Protein AF-A0A4W6FPA8-F1 (afdb_monomer)

Mean predicted aligned error: 22.13 Å

pLDDT: mean 83.91, std 16.88, range [38.09, 98.25]

Radius of gyration: 57.33 Å; Cα contacts (8 Å, |Δi|>4): 18; chains: 1; bounding box: 122×53×178 Å

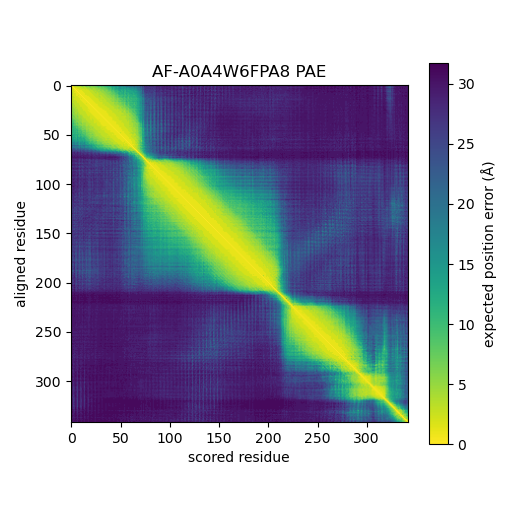Structure (mmCIF, N/CA/C/O backbone):
data_AF-A0A4W6FPA8-F1
#
_entry.id   AF-A0A4W6FPA8-F1
#
loop_
_atom_site.group_PDB
_atom_site.id
_atom_site.type_symbol
_atom_site.label_atom_id
_atom_site.label_alt_id
_atom_site.label_comp_id
_atom_site.label_asym_id
_atom_site.label_entity_id
_atom_site.label_seq_id
_atom_site.pdbx_PDB_ins_code
_atom_site.Cartn_x
_atom_site.Cartn_y
_atom_site.Cartn_z
_atom_site.occupancy
_atom_site.B_iso_or_equiv
_atom_site.auth_seq_id
_atom_site.auth_comp_id
_atom_site.auth_asym_id
_atom_site.auth_atom_id
_atom_site.pdbx_PDB_model_num
ATOM 1 N N . LEU A 1 1 ? -22.162 16.369 -10.656 1.00 65.88 1 LEU A N 1
ATOM 2 C CA . LEU A 1 1 ? -23.395 17.152 -10.397 1.00 65.88 1 LEU A CA 1
ATOM 3 C C . LEU A 1 1 ? -24.634 16.270 -10.197 1.00 65.88 1 LEU A C 1
ATOM 5 O O . LEU A 1 1 ? -25.163 16.260 -9.096 1.00 65.88 1 LEU A O 1
ATOM 9 N N . THR A 1 2 ? -25.094 15.481 -11.177 1.00 77.50 2 THR A N 1
ATOM 10 C CA . THR A 1 2 ? -26.332 14.673 -11.033 1.00 77.50 2 THR A CA 1
ATOM 11 C C . THR A 1 2 ? -26.211 13.531 -10.016 1.00 77.50 2 THR A C 1
ATOM 13 O O . THR A 1 2 ? -27.108 13.346 -9.199 1.00 77.50 2 THR A O 1
ATOM 16 N N . ALA A 1 3 ? -25.085 12.808 -10.014 1.00 74.69 3 ALA A N 1
ATOM 17 C CA . ALA A 1 3 ? -24.822 11.724 -9.058 1.00 74.69 3 ALA A CA 1
ATOM 18 C C . ALA A 1 3 ? -24.669 12.233 -7.613 1.00 74.69 3 ALA A C 1
ATOM 20 O O . ALA A 1 3 ? -25.154 11.621 -6.670 1.00 74.69 3 ALA A O 1
ATOM 21 N N . GLU A 1 4 ? -24.046 13.398 -7.447 1.00 81.19 4 GLU A N 1
ATOM 22 C CA . GLU A 1 4 ? -23.867 14.054 -6.150 1.00 81.19 4 GLU A CA 1
ATOM 23 C C . GLU A 1 4 ? -25.197 14.574 -5.589 1.00 81.19 4 GLU A C 1
ATOM 25 O O . GLU A 1 4 ? -25.495 14.375 -4.415 1.00 81.19 4 GLU A O 1
ATOM 30 N N . ARG A 1 5 ? -26.063 15.125 -6.452 1.00 84.31 5 ARG A N 1
ATOM 31 C CA . ARG A 1 5 ? -27.442 15.482 -6.095 1.00 84.31 5 ARG A CA 1
ATOM 32 C C . ARG A 1 5 ? -28.254 14.264 -5.644 1.00 84.31 5 ARG A C 1
ATOM 34 O O . ARG A 1 5 ? -28.975 14.362 -4.656 1.00 84.31 5 ARG A O 1
ATOM 41 N N . HIS A 1 6 ? -28.128 13.130 -6.337 1.00 87.62 6 HIS A N 1
ATOM 42 C CA . HIS A 1 6 ? -28.793 11.886 -5.935 1.00 87.62 6 HIS A CA 1
ATOM 43 C C . HIS A 1 6 ? -28.271 11.362 -4.593 1.00 87.62 6 HIS A C 1
ATOM 45 O O . HIS A 1 6 ? -29.074 11.051 -3.717 1.00 87.62 6 HIS A O 1
ATOM 51 N N . ARG A 1 7 ? -26.951 11.376 -4.381 1.00 88.25 7 ARG A N 1
ATOM 52 C CA . ARG A 1 7 ? -26.336 10.987 -3.104 1.00 88.25 7 ARG A CA 1
ATOM 53 C C . ARG A 1 7 ? -26.822 11.854 -1.940 1.00 88.25 7 ARG A C 1
ATOM 55 O O . ARG A 1 7 ? -27.156 11.326 -0.884 1.00 88.25 7 ARG A O 1
ATOM 62 N N . LEU A 1 8 ? -26.905 13.171 -2.133 1.00 88.75 8 LEU A N 1
ATOM 63 C CA . LEU A 1 8 ? -27.426 14.094 -1.120 1.00 88.75 8 LEU A CA 1
ATOM 64 C C . LEU A 1 8 ? -28.926 13.879 -0.854 1.00 88.75 8 LEU A C 1
ATOM 66 O O . LEU A 1 8 ? -29.357 13.952 0.295 1.00 88.75 8 LEU A O 1
ATOM 70 N N . GLN A 1 9 ? -29.726 13.566 -1.880 1.00 90.69 9 GLN A N 1
ATOM 71 C CA . GLN A 1 9 ? -31.145 13.223 -1.708 1.00 90.69 9 GLN A CA 1
ATOM 72 C C . GLN A 1 9 ? -31.344 11.918 -0.928 1.00 90.69 9 GLN A C 1
ATOM 74 O O . GLN A 1 9 ? -32.223 11.853 -0.070 1.00 90.69 9 GLN A O 1
ATOM 79 N N . GLU A 1 10 ? -30.530 10.895 -1.183 1.00 90.00 10 GLU A N 1
ATOM 80 C CA . GLU A 1 10 ? -30.570 9.632 -0.438 1.00 90.00 10 GLU A CA 1
ATOM 81 C C . GLU A 1 10 ? -30.128 9.813 1.016 1.00 90.00 10 GLU A C 1
ATOM 83 O O . GLU A 1 10 ? -30.773 9.290 1.926 1.00 90.00 10 GLU A O 1
ATOM 88 N N . GLN A 1 11 ? -29.085 10.614 1.256 1.00 91.25 11 GLN A N 1
ATOM 89 C CA . GLN A 1 11 ? -28.658 10.972 2.610 1.00 91.25 11 GLN A CA 1
ATOM 90 C C . GLN A 1 11 ? -29.756 11.722 3.369 1.00 91.25 11 GLN A C 1
ATOM 92 O O . GLN A 1 11 ? -30.063 11.363 4.504 1.00 91.25 11 GLN A O 1
ATOM 97 N N . LEU A 1 12 ? -30.402 12.708 2.739 1.00 90.69 12 LEU A N 1
ATOM 98 C CA . LEU A 1 12 ? -31.509 13.444 3.349 1.00 90.69 12 LEU A CA 1
ATOM 99 C C . LEU A 1 12 ? -32.695 12.523 3.671 1.00 90.69 12 LEU A C 1
ATOM 101 O O . LEU A 1 12 ? -33.275 12.619 4.752 1.00 90.69 12 LEU A O 1
ATOM 105 N N . ARG A 1 13 ? -33.032 11.600 2.763 1.00 94.38 13 ARG A N 1
ATOM 106 C CA . ARG A 1 13 ? -34.102 10.618 2.972 1.00 94.38 13 ARG A CA 1
ATOM 107 C C . ARG A 1 13 ? -33.794 9.674 4.135 1.00 94.38 13 ARG A C 1
ATOM 109 O O . ARG A 1 13 ? -34.658 9.461 4.977 1.00 94.38 13 ARG A O 1
ATOM 116 N N . SER A 1 14 ? -32.562 9.172 4.215 1.00 92.31 14 SER A N 1
ATOM 117 C CA . SER A 1 14 ? -32.106 8.319 5.319 1.00 92.31 14 SER A CA 1
ATOM 118 C C . SER A 1 14 ? -32.197 9.038 6.671 1.00 92.31 14 SER A C 1
ATOM 120 O O . SER A 1 14 ? -32.736 8.490 7.633 1.00 92.31 14 SER A O 1
ATOM 122 N N . VAL A 1 15 ? -31.768 10.304 6.731 1.00 93.50 15 VAL A N 1
ATOM 123 C CA . VAL A 1 15 ? -31.857 11.123 7.951 1.00 93.50 15 VAL A CA 1
ATOM 124 C C . VAL A 1 15 ? -33.312 11.372 8.354 1.00 93.50 15 VAL A C 1
ATOM 126 O O . VAL A 1 15 ? -33.634 11.260 9.535 1.00 93.50 15 VAL A O 1
ATOM 129 N N . LEU A 1 16 ? -34.207 11.658 7.404 1.00 94.06 16 LEU A N 1
ATOM 130 C CA . LEU A 1 16 ? -35.635 11.839 7.688 1.00 94.06 16 LEU A CA 1
ATOM 131 C C . LEU A 1 16 ? -36.288 10.554 8.210 1.00 94.06 16 LEU A C 1
ATOM 133 O O . LEU A 1 16 ? -37.013 10.596 9.202 1.00 94.06 16 LEU A O 1
ATOM 137 N N . GLU A 1 17 ? -36.001 9.404 7.596 1.00 94.94 17 GLU A N 1
ATOM 138 C CA . GLU A 1 17 ? -36.512 8.110 8.059 1.00 94.94 17 GLU A CA 1
ATOM 139 C C . GLU A 1 17 ? -35.973 7.762 9.456 1.00 94.94 17 GLU A C 1
ATOM 141 O O . GLU A 1 17 ? -36.719 7.270 10.307 1.00 94.94 17 GLU A O 1
ATOM 146 N N . GLN A 1 18 ? -34.703 8.069 9.736 1.00 94.62 18 GLN A N 1
ATOM 147 C CA . GLN A 1 18 ? -34.115 7.901 11.064 1.00 94.62 18 GLN A CA 1
ATOM 148 C C . GLN A 1 18 ? -34.782 8.819 12.097 1.00 94.62 18 GLN A C 1
ATOM 150 O O . GLN A 1 18 ? -35.161 8.344 13.167 1.00 94.62 18 GLN A O 1
ATOM 155 N N . GLN A 1 19 ? -34.986 10.100 11.775 1.00 93.38 19 GLN A N 1
ATOM 156 C CA . GLN A 1 19 ? -35.681 11.055 12.645 1.00 93.38 19 GLN A CA 1
ATOM 157 C C . GLN A 1 19 ? -37.141 10.659 12.904 1.00 93.38 19 GLN A C 1
ATOM 159 O O . GLN A 1 19 ? -37.640 10.797 14.020 1.00 93.38 19 GLN A O 1
ATOM 164 N N . GLN A 1 20 ? -37.837 10.117 11.904 1.00 95.69 20 GLN A N 1
ATOM 165 C CA . GLN A 1 20 ? -39.208 9.640 12.069 1.00 95.69 20 GLN A CA 1
ATOM 166 C C . GLN A 1 20 ? -39.277 8.425 13.005 1.00 95.69 20 GLN A C 1
ATOM 168 O O . GLN A 1 20 ? -40.167 8.344 13.860 1.00 95.69 20 GLN A O 1
ATOM 173 N N . ARG A 1 21 ? -38.319 7.494 12.894 1.00 95.19 21 ARG A N 1
ATOM 174 C CA . ARG A 1 21 ? -38.210 6.341 13.804 1.00 95.19 21 ARG A CA 1
ATOM 175 C C . ARG A 1 21 ? -37.895 6.778 15.233 1.00 95.19 21 ARG A C 1
ATOM 177 O O . ARG A 1 21 ? -38.535 6.290 16.164 1.00 95.19 21 ARG A O 1
ATOM 184 N N . THR A 1 22 ? -36.960 7.713 15.423 1.00 94.44 22 THR A N 1
ATOM 185 C CA . THR A 1 22 ? -36.623 8.218 16.764 1.00 94.44 22 THR A CA 1
ATOM 186 C C . THR A 1 22 ? -37.786 8.985 17.385 1.00 94.44 22 THR A C 1
ATOM 188 O O . THR A 1 22 ? -38.114 8.738 18.542 1.00 94.44 22 THR A O 1
ATOM 191 N N . SER A 1 23 ? -38.473 9.834 16.618 1.00 93.31 23 SER A N 1
ATOM 192 C CA . SER A 1 23 ? -39.674 10.543 17.075 1.00 93.31 23 SER A CA 1
ATOM 193 C C . SER A 1 23 ? -40.782 9.575 17.505 1.00 93.31 23 SER A C 1
ATOM 195 O O . SER A 1 23 ? -41.345 9.731 18.587 1.00 93.31 23 SER A O 1
ATOM 197 N N . SER A 1 24 ? -41.030 8.519 16.725 1.00 96.31 24 SER A N 1
ATOM 198 C CA . SER A 1 24 ? -42.037 7.499 17.056 1.00 96.31 24 SER A CA 1
ATOM 199 C C . SER A 1 24 ? -41.688 6.731 18.338 1.00 96.31 24 SER A C 1
ATOM 201 O O . SER A 1 24 ? -42.560 6.491 19.172 1.00 96.31 24 SER A O 1
ATOM 203 N N . SER A 1 25 ? -40.409 6.391 18.530 1.00 95.56 25 SER A N 1
ATOM 204 C CA . SER A 1 25 ? -39.917 5.726 19.745 1.00 95.56 25 SER A CA 1
ATOM 205 C C . SER A 1 25 ? -40.051 6.617 20.985 1.00 95.56 25 SER A C 1
ATOM 207 O O . SER A 1 25 ? -40.580 6.191 22.014 1.00 95.56 25 SER A O 1
ATOM 209 N N . LEU A 1 26 ? -39.660 7.892 20.877 1.00 93.50 26 LEU A N 1
ATOM 210 C CA . LEU A 1 26 ? -39.835 8.866 21.956 1.00 93.50 26 LEU A CA 1
ATOM 211 C C . LEU A 1 26 ? -41.316 9.063 22.297 1.00 93.50 26 LEU A C 1
ATOM 213 O O . LEU A 1 26 ? -41.667 9.107 23.474 1.00 93.50 26 LEU A O 1
ATOM 217 N N . GLN A 1 27 ? -42.197 9.102 21.294 1.00 96.25 27 GLN A N 1
ATOM 218 C CA . GLN A 1 27 ? -43.639 9.205 21.512 1.00 96.25 27 GLN A CA 1
ATOM 219 C C . GLN A 1 27 ? -44.199 7.980 22.251 1.00 96.25 27 GLN A C 1
ATOM 221 O O . GLN A 1 27 ? -44.982 8.131 23.188 1.00 96.25 27 GLN A O 1
ATOM 226 N N . GLN A 1 28 ? -43.773 6.767 21.886 1.00 95.75 28 GLN A N 1
ATOM 227 C CA . GLN A 1 28 ? -44.150 5.547 22.608 1.00 95.75 28 GLN A CA 1
ATOM 228 C C . GLN A 1 28 ? -43.650 5.564 24.056 1.00 95.75 28 GLN A C 1
ATOM 230 O O . GLN A 1 28 ? -44.385 5.177 24.970 1.00 95.75 28 GLN A O 1
ATOM 235 N N . ARG A 1 29 ? -42.429 6.062 24.289 1.00 96.25 29 ARG A N 1
ATOM 236 C CA . ARG A 1 29 ? -41.872 6.192 25.639 1.00 96.25 29 ARG A CA 1
ATOM 237 C C . ARG A 1 29 ? -42.651 7.198 26.483 1.00 96.25 29 ARG A C 1
ATOM 239 O O . ARG A 1 29 ? -42.933 6.904 27.640 1.00 96.25 29 ARG A O 1
ATOM 246 N N . ILE A 1 30 ? -43.041 8.335 25.905 1.00 94.81 30 ILE A N 1
ATOM 247 C CA . ILE A 1 30 ? -43.899 9.330 26.564 1.00 94.81 30 ILE A CA 1
ATOM 248 C C . ILE A 1 30 ? -45.234 8.699 26.963 1.00 94.81 30 ILE A C 1
ATOM 250 O O . ILE A 1 30 ? -45.635 8.826 28.117 1.00 94.81 30 ILE A O 1
ATOM 254 N N . ASN A 1 31 ? -45.888 7.977 26.051 1.00 95.56 31 ASN A N 1
ATOM 255 C CA . ASN A 1 31 ? -47.172 7.333 26.335 1.00 95.56 31 ASN A CA 1
ATOM 256 C C . ASN A 1 31 ? -47.047 6.283 27.455 1.00 95.56 31 ASN A C 1
ATOM 258 O O . ASN A 1 31 ? -47.895 6.223 28.342 1.00 95.56 31 ASN A O 1
ATOM 262 N N . SER A 1 32 ? -45.964 5.500 27.454 1.00 94.94 32 SER A N 1
ATOM 263 C CA . SER A 1 32 ? -45.701 4.490 28.491 1.00 94.94 32 SER A CA 1
ATOM 264 C C . SER A 1 32 ? -45.491 5.138 29.863 1.00 94.94 32 SER A C 1
ATOM 266 O O . SER A 1 32 ? -46.140 4.759 30.833 1.00 94.94 32 SER A O 1
ATOM 268 N N . LEU A 1 33 ? -44.660 6.184 29.935 1.00 93.75 33 LEU A N 1
ATOM 269 C CA . LEU A 1 33 ? -44.424 6.931 31.176 1.00 93.75 33 LEU A CA 1
ATOM 270 C C . LEU A 1 33 ? -45.694 7.630 31.684 1.00 93.75 33 LEU A C 1
ATOM 272 O O . LEU A 1 33 ? -45.907 7.727 32.890 1.00 93.75 33 LEU A O 1
ATOM 276 N N . GLN A 1 34 ? -46.552 8.118 30.784 1.00 95.06 34 GLN A N 1
ATOM 277 C CA . GLN A 1 34 ? -47.846 8.695 31.156 1.00 95.06 34 GLN A CA 1
ATOM 278 C C . GLN A 1 34 ? -48.766 7.653 31.79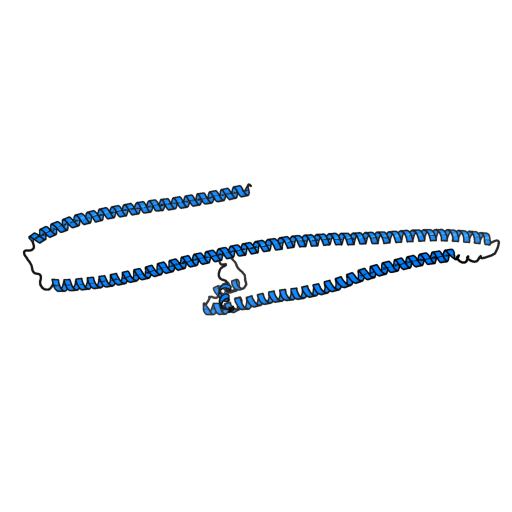5 1.00 95.06 34 GLN A C 1
ATOM 280 O O . GLN A 1 34 ? -49.371 7.950 32.828 1.00 95.06 34 GLN A O 1
ATOM 285 N N . GLN A 1 35 ? -48.821 6.448 31.220 1.00 96.31 35 GLN A N 1
ATOM 286 C CA . GLN A 1 35 ? -49.592 5.330 31.754 1.00 96.31 35 GLN A CA 1
ATOM 287 C C . GLN A 1 35 ? -49.066 4.891 33.126 1.00 96.31 35 GLN A C 1
ATOM 289 O O . GLN A 1 35 ? -49.855 4.806 34.063 1.00 96.31 35 GLN A O 1
ATOM 294 N N . GLU A 1 36 ? -47.751 4.703 33.276 1.00 93.81 36 GLU A N 1
ATOM 295 C CA . GLU A 1 36 ? -47.108 4.369 34.560 1.00 93.81 36 GLU A CA 1
ATOM 296 C C . GLU A 1 36 ? -47.402 5.423 35.640 1.00 93.81 36 GLU A C 1
ATOM 298 O O . GLU A 1 36 ? -47.696 5.114 36.797 1.00 93.81 36 GLU A O 1
ATOM 303 N N . ARG A 1 37 ? -47.373 6.703 35.257 1.00 94.38 37 ARG A N 1
ATOM 304 C CA . ARG A 1 37 ? -47.711 7.818 36.145 1.00 94.38 37 ARG A CA 1
ATOM 305 C C . ARG A 1 37 ? -49.181 7.789 36.567 1.00 94.38 37 ARG A C 1
ATOM 307 O O . ARG A 1 37 ? -49.480 8.169 37.697 1.00 94.38 37 ARG A O 1
ATOM 314 N N . ASP A 1 38 ? -50.098 7.373 35.696 1.00 94.94 38 ASP A N 1
ATOM 315 C CA . ASP A 1 38 ? -51.522 7.266 36.039 1.00 94.94 38 ASP A CA 1
ATOM 316 C C . ASP A 1 38 ? -51.815 6.055 36.927 1.00 94.94 38 ASP A C 1
ATOM 318 O O . ASP A 1 38 ? -52.571 6.184 37.893 1.00 94.94 38 ASP A O 1
ATOM 322 N N . THR A 1 39 ? -51.172 4.912 36.677 1.00 95.31 39 THR A N 1
ATOM 323 C CA . THR A 1 39 ? -51.299 3.726 37.537 1.00 95.31 39 THR A CA 1
ATOM 324 C C . THR A 1 39 ? -50.750 3.995 38.935 1.00 95.31 39 THR A C 1
ATOM 326 O O . THR A 1 39 ? -51.455 3.765 39.914 1.00 95.31 39 THR A O 1
ATOM 329 N N . ALA A 1 40 ? -49.563 4.601 39.046 1.00 91.31 40 ALA A N 1
ATOM 330 C CA . ALA A 1 40 ? -48.981 4.961 40.340 1.00 91.31 40 ALA A CA 1
ATOM 331 C C . ALA A 1 40 ? -49.859 5.959 41.119 1.00 91.31 40 ALA A C 1
ATOM 333 O O . ALA A 1 40 ? -50.001 5.862 42.338 1.00 91.31 40 ALA A O 1
ATOM 334 N N . LYS A 1 41 ? -50.500 6.912 40.426 1.00 94.75 41 LYS A N 1
ATOM 335 C CA . LYS A 1 41 ? -51.474 7.820 41.054 1.00 94.75 41 LYS A CA 1
ATOM 336 C C . LYS A 1 41 ? -52.704 7.078 41.575 1.00 94.75 41 LYS A C 1
ATOM 338 O O . LYS A 1 41 ? -53.170 7.401 42.666 1.00 94.75 41 LYS A O 1
ATOM 343 N N . ALA A 1 42 ? -53.231 6.114 40.823 1.00 94.31 42 ALA A N 1
ATOM 344 C CA . ALA A 1 42 ? -54.376 5.317 41.257 1.00 94.31 42 ALA A CA 1
ATOM 345 C C . ALA A 1 42 ? -54.038 4.470 42.497 1.00 94.31 42 ALA A C 1
ATOM 347 O O . ALA A 1 42 ? -54.807 4.457 43.458 1.00 94.31 42 ALA A O 1
ATOM 348 N N . GLU A 1 43 ? -52.861 3.841 42.518 1.00 94.56 43 GLU A N 1
ATOM 349 C CA . GLU A 1 43 ? -52.359 3.082 43.671 1.00 94.56 43 GLU A CA 1
ATOM 350 C C . GLU A 1 43 ? -52.151 3.970 44.905 1.00 94.56 43 GLU A C 1
ATOM 352 O O . GLU A 1 43 ? -52.535 3.596 46.016 1.00 94.56 43 GLU A O 1
ATOM 357 N N . LEU A 1 44 ? -51.615 5.182 44.726 1.00 92.38 44 LEU A N 1
ATOM 358 C CA . LEU A 1 44 ? -51.470 6.149 45.815 1.00 92.38 44 LEU A CA 1
ATOM 359 C C . LEU A 1 44 ? -52.829 6.525 46.422 1.00 92.38 44 LEU A C 1
ATOM 361 O O . LEU A 1 44 ? -52.971 6.585 47.642 1.00 92.38 44 LEU A O 1
ATOM 365 N N . VAL A 1 45 ? -53.844 6.765 45.589 1.00 94.81 45 VAL A N 1
ATOM 366 C CA . VAL A 1 45 ? -55.200 7.074 46.068 1.00 94.81 45 VAL A CA 1
ATOM 367 C C . VAL A 1 45 ? -55.802 5.879 46.810 1.00 94.81 45 VAL A C 1
ATOM 369 O O . VAL A 1 45 ? -56.373 6.062 47.887 1.00 94.81 45 VAL A O 1
ATOM 372 N N . ALA A 1 46 ? -55.640 4.663 46.282 1.00 93.50 46 ALA A N 1
ATOM 373 C CA . ALA A 1 46 ? -56.138 3.444 46.914 1.00 93.50 46 ALA A CA 1
ATOM 374 C C . ALA A 1 46 ? -55.498 3.211 48.292 1.00 93.50 46 ALA A C 1
ATOM 376 O O . ALA A 1 46 ? -56.207 3.098 49.292 1.00 93.50 46 ALA A O 1
ATOM 377 N N . THR A 1 47 ? -54.167 3.243 48.368 1.00 91.50 47 THR A N 1
ATOM 378 C CA . THR A 1 47 ? -53.416 3.067 49.623 1.00 91.50 47 THR A CA 1
ATOM 379 C C . THR A 1 47 ? -53.722 4.166 50.641 1.00 91.50 47 THR A C 1
ATOM 381 O O . THR A 1 47 ? -53.864 3.887 51.832 1.00 91.50 47 THR A O 1
ATOM 384 N N . THR A 1 48 ? -53.915 5.410 50.191 1.00 93.88 48 THR A N 1
ATOM 385 C CA . THR A 1 48 ? -54.361 6.504 51.067 1.00 93.88 48 THR A CA 1
ATOM 386 C C . THR A 1 48 ? -55.758 6.220 51.631 1.00 93.88 48 THR A C 1
ATOM 388 O O . THR A 1 48 ? -55.984 6.391 52.828 1.00 93.88 48 THR A O 1
ATOM 391 N N . GLY A 1 49 ? -56.690 5.722 50.812 1.00 94.00 49 GLY A N 1
ATOM 392 C CA . GLY A 1 49 ? -58.032 5.332 51.260 1.00 94.00 49 GLY A CA 1
ATOM 393 C C . GLY A 1 49 ? -58.028 4.164 52.253 1.00 94.00 49 GLY A C 1
ATOM 394 O O . GLY A 1 49 ? -58.751 4.186 53.257 1.00 94.00 49 GLY A O 1
ATOM 395 N N . GLU A 1 50 ? -57.176 3.165 52.026 1.00 93.81 50 GLU A N 1
ATOM 396 C CA . GLU A 1 50 ? -56.956 2.060 52.963 1.00 93.81 50 GLU A CA 1
ATOM 397 C C . GLU A 1 50 ? -56.374 2.550 54.291 1.00 93.81 50 GLU A C 1
ATOM 399 O O . GLU A 1 50 ? -56.822 2.117 55.357 1.00 93.81 50 GLU A O 1
ATOM 404 N N . PHE A 1 51 ? -55.427 3.490 54.245 1.00 92.31 51 PHE A N 1
ATOM 405 C CA . PHE A 1 51 ? -54.828 4.097 55.430 1.00 92.31 51 PHE A CA 1
ATOM 406 C C . PHE A 1 51 ? -55.843 4.911 56.242 1.00 92.31 51 PHE A C 1
ATOM 408 O O . PHE A 1 51 ? -55.920 4.759 57.464 1.00 92.31 51 PHE A O 1
ATOM 415 N N . GLU A 1 52 ? -56.678 5.726 55.592 1.00 93.81 52 GLU A N 1
ATOM 416 C CA . GLU A 1 52 ? -57.772 6.444 56.260 1.00 93.81 52 GLU A CA 1
ATOM 417 C C . GLU A 1 52 ? -58.757 5.471 56.923 1.00 93.81 52 GLU A C 1
ATOM 419 O O . GLU A 1 52 ? -59.092 5.607 58.104 1.00 93.81 52 GLU A O 1
ATOM 424 N N . SER A 1 53 ? -59.141 4.414 56.206 1.00 92.38 53 SER A N 1
ATOM 425 C CA . SER A 1 53 ? -60.007 3.355 56.734 1.00 92.38 53 SER A CA 1
ATOM 426 C C . SER A 1 53 ? -59.360 2.616 57.910 1.00 92.38 53 SER A C 1
ATOM 428 O O . SER A 1 53 ? -60.029 2.258 58.885 1.00 92.38 53 SER A O 1
ATOM 430 N N . TYR A 1 54 ? -58.046 2.389 57.857 1.00 94.31 54 TYR A N 1
ATOM 431 C CA . TYR A 1 54 ? -57.281 1.799 58.949 1.00 94.31 54 TYR A CA 1
ATOM 432 C C . TYR A 1 54 ? -57.261 2.705 60.183 1.00 94.31 54 TYR A C 1
ATOM 434 O O . TYR A 1 54 ? -57.552 2.221 61.276 1.00 94.31 54 TYR A O 1
ATOM 442 N N . LYS A 1 55 ? -57.029 4.016 60.033 1.00 95.31 55 LYS A N 1
ATOM 443 C CA . LYS A 1 55 ? -57.110 4.974 61.152 1.00 95.31 55 LYS A CA 1
ATOM 444 C C . LYS A 1 55 ? -58.473 4.933 61.839 1.00 95.31 55 LYS A C 1
ATOM 446 O O . LYS A 1 55 ? -58.532 4.895 63.067 1.00 95.31 55 LYS A O 1
ATOM 451 N N . VAL A 1 56 ? -59.563 4.873 61.069 1.00 91.88 56 VAL A N 1
ATOM 452 C CA . VAL A 1 56 ? -60.925 4.751 61.619 1.00 91.88 56 VAL A CA 1
ATOM 453 C C . VAL A 1 56 ? -61.100 3.432 62.379 1.00 91.88 56 VAL A C 1
ATOM 455 O O . VAL A 1 56 ? -61.619 3.433 63.499 1.00 91.88 56 VAL A O 1
ATOM 458 N N . ARG A 1 57 ? -60.629 2.307 61.823 1.00 92.06 57 ARG A N 1
ATOM 459 C CA . ARG A 1 57 ? -60.659 1.002 62.509 1.00 92.06 57 ARG A CA 1
ATOM 460 C C . ARG A 1 57 ? -59.869 1.030 63.813 1.00 92.06 57 ARG A C 1
ATOM 462 O O . ARG A 1 57 ? -60.410 0.628 64.836 1.00 92.06 57 ARG A O 1
ATOM 469 N N . VAL A 1 58 ? -58.643 1.548 63.806 1.00 91.31 58 VAL A N 1
ATOM 470 C CA . VAL A 1 58 ? -57.799 1.673 65.006 1.00 91.31 58 VAL A CA 1
ATOM 471 C C . VAL A 1 58 ? -58.463 2.559 66.053 1.00 91.31 58 VAL A C 1
ATOM 47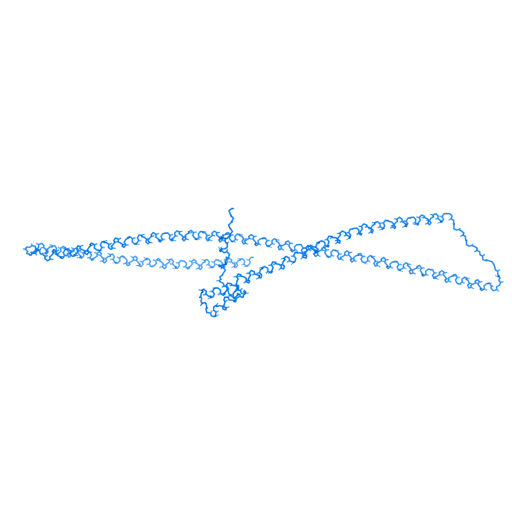3 O O . VAL A 1 58 ? -58.507 2.189 67.222 1.00 91.31 58 VAL A O 1
ATOM 476 N N . HIS A 1 59 ? -59.040 3.691 65.653 1.00 84.44 59 HIS A N 1
ATOM 477 C CA . HIS A 1 59 ? -59.752 4.574 66.573 1.00 84.44 59 HIS A CA 1
ATOM 478 C C . HIS A 1 59 ? -60.957 3.872 67.224 1.00 84.44 59 HIS A C 1
ATOM 480 O O . HIS A 1 59 ? -61.149 3.956 68.439 1.00 84.44 59 HIS A O 1
ATOM 486 N N . ASN A 1 60 ? -61.727 3.105 66.445 1.00 85.94 60 ASN A N 1
ATOM 487 C CA . ASN A 1 60 ? -62.835 2.297 66.957 1.00 85.94 60 ASN A CA 1
ATOM 488 C C . ASN A 1 60 ? -62.362 1.156 67.869 1.00 85.94 60 ASN A C 1
ATOM 490 O O . ASN A 1 60 ? -62.971 0.922 68.913 1.00 85.94 60 ASN A O 1
ATOM 494 N N . VAL A 1 61 ? -61.261 0.485 67.522 1.00 86.19 61 VAL A N 1
ATOM 495 C CA . VAL A 1 61 ? -60.650 -0.568 68.345 1.00 86.19 61 VAL A CA 1
ATOM 496 C C . VAL A 1 61 ? -60.122 0.005 69.655 1.00 86.19 61 VAL A C 1
ATOM 498 O O . VAL A 1 61 ? -60.375 -0.583 70.695 1.00 86.19 61 VAL A O 1
ATOM 501 N N . LEU A 1 62 ? -59.475 1.171 69.656 1.00 79.44 62 LEU A N 1
ATOM 502 C CA . LEU A 1 62 ? -59.030 1.844 70.882 1.00 79.44 62 LEU A CA 1
ATOM 503 C C . LEU A 1 62 ? -60.215 2.264 71.759 1.00 79.44 62 LEU A C 1
ATOM 505 O O . LEU A 1 62 ? -60.160 2.128 72.980 1.00 79.44 62 LEU A O 1
ATOM 509 N N . LYS A 1 63 ? -61.322 2.712 71.154 1.00 77.81 63 LYS A N 1
ATOM 510 C CA . LYS A 1 63 ? -62.573 3.009 71.868 1.00 77.81 63 LYS A CA 1
ATOM 511 C C . LYS A 1 63 ? -63.206 1.743 72.472 1.00 77.81 63 LYS A C 1
ATOM 513 O O . LYS A 1 63 ? -63.693 1.783 73.604 1.00 77.81 63 LYS A O 1
ATOM 518 N N . GLN A 1 64 ? -63.155 0.613 71.762 1.00 72.25 64 GLN A N 1
ATOM 519 C CA . GLN A 1 64 ? -63.593 -0.696 72.268 1.00 72.25 64 GLN A CA 1
ATOM 520 C C . GLN A 1 64 ? -62.649 -1.270 73.330 1.00 72.25 64 GLN A C 1
ATOM 522 O O . GLN A 1 64 ? -63.106 -1.814 74.327 1.00 72.25 64 GLN A O 1
ATOM 527 N N . GLN A 1 65 ? -61.334 -1.125 73.174 1.00 68.06 65 GLN A N 1
ATOM 528 C CA . GLN A 1 65 ? -60.367 -1.574 74.169 1.00 68.06 65 GLN A CA 1
ATOM 529 C C . GLN A 1 65 ? -60.517 -0.769 75.448 1.00 68.06 65 GLN A C 1
ATOM 531 O O . GLN A 1 65 ? -60.644 -1.380 76.494 1.00 68.06 65 GLN A O 1
ATOM 536 N N . LYS A 1 66 ? -60.664 0.561 75.381 1.00 60.56 66 LYS A N 1
ATOM 537 C CA . LYS A 1 66 ? -60.914 1.401 76.565 1.00 60.56 66 LYS A CA 1
ATOM 538 C C . LYS A 1 66 ? -62.211 1.043 77.312 1.00 60.56 66 LYS A C 1
ATOM 540 O O . LYS A 1 66 ? -62.322 1.342 78.494 1.00 60.56 66 LYS A O 1
ATOM 545 N N . SER A 1 67 ? -63.173 0.394 76.649 1.00 53.22 67 SER A N 1
ATOM 546 C CA . SER A 1 67 ? -64.382 -0.163 77.280 1.00 53.22 67 SER A CA 1
ATOM 547 C C . SER A 1 67 ? -64.242 -1.633 77.711 1.00 53.22 67 SER A C 1
ATOM 549 O O . SER A 1 67 ? -65.083 -2.119 78.461 1.00 53.22 67 SER A O 1
ATOM 551 N N . LYS A 1 68 ? -63.176 -2.332 77.295 1.00 51.28 68 LYS A N 1
ATOM 552 C CA . LYS A 1 68 ? -62.908 -3.754 77.572 1.00 51.28 68 LYS A CA 1
ATOM 553 C C . LYS A 1 68 ? -61.725 -3.998 78.531 1.00 51.28 68 LYS A C 1
ATOM 555 O O . LYS A 1 68 ? -61.612 -5.105 79.048 1.00 51.28 68 LYS A O 1
ATOM 560 N N . THR A 1 69 ? -60.883 -3.004 78.851 1.00 45.22 69 THR A N 1
ATOM 561 C CA . THR A 1 69 ? -59.677 -3.165 79.706 1.00 45.22 69 THR A CA 1
ATOM 562 C C . THR A 1 69 ? -59.931 -3.458 81.196 1.00 45.22 69 THR A C 1
ATOM 564 O O . THR A 1 69 ? -59.011 -3.345 82.001 1.00 45.22 69 THR A O 1
ATOM 567 N N . THR A 1 70 ? -61.138 -3.851 81.604 1.00 43.88 70 THR A N 1
ATOM 568 C CA . THR A 1 70 ? -61.416 -4.257 82.995 1.00 43.88 70 THR A CA 1
ATOM 569 C C . THR A 1 70 ? -61.289 -5.769 83.219 1.00 43.88 70 THR A C 1
ATOM 571 O O . THR A 1 70 ? -61.353 -6.208 84.362 1.00 43.88 70 THR A O 1
ATOM 574 N N . ALA A 1 71 ? -61.057 -6.597 82.192 1.00 49.41 71 ALA A N 1
ATOM 575 C CA . ALA A 1 71 ? -60.977 -8.043 82.405 1.00 49.41 71 ALA A CA 1
ATOM 576 C C . ALA A 1 71 ? -59.955 -8.768 81.509 1.00 49.41 71 ALA A C 1
ATOM 578 O O . ALA A 1 71 ? -60.083 -8.749 80.291 1.00 49.41 71 ALA A O 1
ATOM 579 N N . GLN A 1 72 ? -59.049 -9.498 82.179 1.00 45.78 72 GLN A N 1
ATOM 580 C CA . GLN A 1 72 ? -58.284 -10.693 81.758 1.00 45.78 72 GLN A CA 1
ATOM 581 C C . GLN A 1 72 ? -56.764 -10.567 81.496 1.00 45.78 72 GLN A C 1
ATOM 583 O O . GLN A 1 72 ? -56.316 -10.220 80.414 1.00 45.78 72 GLN A O 1
ATOM 588 N N . SER A 1 73 ? -56.006 -10.967 82.532 1.00 43.66 73 SER A N 1
ATOM 589 C CA . SER A 1 73 ? -54.983 -12.039 82.562 1.00 43.66 73 SER A CA 1
ATOM 590 C C . SER A 1 73 ? -53.914 -12.091 81.452 1.00 43.66 73 SER A C 1
ATOM 592 O O . SER A 1 73 ? -54.064 -12.790 80.455 1.00 43.66 73 SER A O 1
ATOM 594 N N . GLU A 1 74 ? -52.763 -11.464 81.713 1.00 50.25 74 GLU A N 1
ATOM 595 C CA . GLU A 1 74 ? -51.458 -11.840 81.145 1.00 50.25 74 GLU A CA 1
ATOM 596 C C . GLU A 1 74 ? -50.694 -12.693 82.181 1.00 50.25 74 GLU A C 1
ATOM 598 O O . GLU A 1 74 ? -50.689 -12.351 83.363 1.00 50.25 74 GLU A O 1
ATOM 603 N N . GLY A 1 75 ? -50.053 -13.794 81.776 1.00 57.41 75 GLY A N 1
ATOM 604 C CA . GLY A 1 75 ? -49.289 -14.658 82.690 1.00 57.41 75 GLY A CA 1
ATOM 605 C C . GLY A 1 75 ? -48.090 -15.331 82.026 1.00 57.41 75 GLY A C 1
ATOM 606 O O . GLY A 1 75 ? -46.991 -14.793 82.085 1.00 57.41 75 GLY A O 1
ATOM 607 N N . ASP A 1 76 ? -48.295 -16.460 81.340 1.00 56.84 76 ASP A N 1
ATOM 608 C CA . ASP A 1 76 ? -47.177 -17.266 80.805 1.00 56.84 76 ASP A CA 1
ATOM 609 C C . ASP A 1 76 ? -47.239 -17.556 79.296 1.00 56.84 76 ASP A C 1
ATOM 611 O O . ASP A 1 76 ? -46.213 -17.489 7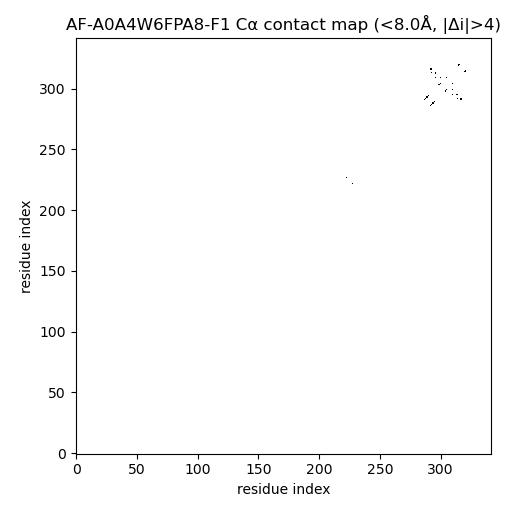8.622 1.00 56.84 76 ASP A O 1
ATOM 615 N N . SER A 1 77 ? -48.421 -17.784 78.708 1.00 63.50 77 SER A N 1
ATOM 616 C CA . SER A 1 77 ? -48.538 -18.066 77.261 1.00 63.50 77 SER A CA 1
ATOM 617 C C . SER A 1 77 ? -48.055 -16.900 76.385 1.00 63.50 77 SER A C 1
ATOM 619 O O . SER A 1 77 ? -47.404 -17.114 75.367 1.00 63.50 77 SER A O 1
ATOM 621 N N . GLY A 1 78 ? -48.319 -15.658 76.803 1.00 74.88 78 GLY A N 1
ATOM 622 C CA . GLY A 1 78 ? -47.890 -14.465 76.067 1.00 74.88 78 GLY A CA 1
ATOM 623 C C . GLY A 1 78 ? -46.389 -14.170 76.173 1.00 74.88 78 GLY A C 1
ATOM 624 O O . GLY A 1 78 ? -45.853 -13.452 75.332 1.00 74.88 78 GLY A O 1
ATOM 625 N N . LYS A 1 79 ? -45.686 -14.716 77.177 1.00 80.62 79 LYS A N 1
ATOM 626 C CA . LYS A 1 79 ? -44.224 -14.575 77.292 1.00 80.62 79 LYS A CA 1
ATOM 627 C C . LYS A 1 79 ? -43.499 -15.440 76.266 1.00 80.62 79 LYS A C 1
ATOM 629 O O . LYS A 1 79 ? -42.629 -14.929 75.570 1.00 80.62 79 LYS A O 1
ATOM 634 N N . LEU A 1 80 ? -43.899 -16.707 76.139 1.00 81.19 80 LEU A N 1
ATOM 635 C CA . LEU A 1 80 ? -43.283 -17.646 75.197 1.00 81.19 80 LEU A CA 1
ATOM 636 C C . LEU A 1 80 ? -43.493 -17.207 73.738 1.00 81.19 80 LEU A C 1
ATOM 638 O O . LEU A 1 80 ? -42.577 -17.258 72.922 1.00 81.19 80 LEU A O 1
ATOM 642 N N . GLU A 1 81 ? -44.692 -16.711 73.424 1.00 84.69 81 GLU A N 1
ATOM 643 C CA . GLU A 1 81 ? -45.021 -16.155 72.108 1.00 84.69 81 GLU A CA 1
ATOM 644 C C . GLU A 1 81 ? -44.215 -14.877 71.809 1.00 84.69 81 GLU A C 1
ATOM 646 O O . GLU A 1 81 ? -43.679 -14.725 70.710 1.00 84.69 81 GLU A O 1
ATOM 651 N N . ARG A 1 82 ? -44.039 -13.984 72.799 1.00 84.62 82 ARG A N 1
ATOM 652 C CA . ARG A 1 82 ? -43.162 -12.803 72.665 1.00 84.62 82 ARG A CA 1
ATOM 653 C C . ARG A 1 82 ? -41.707 -13.188 72.399 1.00 84.62 82 ARG A C 1
ATOM 655 O O . ARG A 1 82 ? -41.083 -12.567 71.543 1.00 84.62 82 ARG A O 1
ATOM 662 N N . GLU A 1 83 ? -41.166 -14.189 73.091 1.00 88.88 83 GLU A N 1
ATOM 663 C CA . GLU A 1 83 ? -39.797 -14.671 72.853 1.00 88.88 83 GLU A CA 1
ATOM 664 C C . GLU A 1 83 ? -39.636 -15.287 71.458 1.00 88.88 83 GLU A C 1
ATOM 666 O O . GLU A 1 83 ? -38.673 -14.968 70.757 1.00 88.88 83 GLU A O 1
ATOM 671 N N . GLN A 1 84 ? -40.594 -16.101 71.005 1.00 92.06 84 GLN A N 1
ATOM 672 C CA . GLN A 1 84 ? -40.572 -16.671 69.653 1.00 92.06 84 GLN A CA 1
ATOM 673 C C . GLN A 1 84 ? -40.609 -15.586 68.573 1.00 92.06 84 GLN A C 1
ATOM 675 O O . GLN A 1 84 ? -39.782 -15.603 67.658 1.00 92.06 84 GLN A O 1
ATOM 680 N N . LEU A 1 85 ? -41.509 -14.608 68.701 1.00 91.94 85 LEU A N 1
ATOM 681 C CA . LEU A 1 85 ? -41.588 -13.470 67.784 1.00 91.94 85 LEU A CA 1
ATOM 682 C C . LEU A 1 85 ? -40.306 -12.629 67.821 1.00 91.94 85 LEU A C 1
ATOM 684 O O . LEU A 1 85 ? -39.815 -12.228 66.768 1.00 91.94 85 LEU A O 1
ATOM 688 N N . SER A 1 86 ? -39.713 -12.417 69.000 1.00 92.75 86 SER A N 1
ATOM 689 C CA . SER A 1 86 ? -38.424 -11.727 69.124 1.00 92.75 86 SER A CA 1
ATOM 690 C C . SER A 1 86 ? -37.308 -12.479 68.397 1.00 92.75 86 SER A C 1
ATOM 692 O O . SER A 1 86 ? -36.522 -11.855 67.689 1.00 92.75 86 SER A O 1
ATOM 694 N N . SER A 1 87 ? -37.264 -13.812 68.503 1.00 94.31 87 SER A N 1
ATOM 695 C CA . SER A 1 87 ? -36.275 -14.638 67.796 1.00 94.31 87 SER A CA 1
ATOM 696 C C . SER A 1 87 ? -36.439 -14.567 66.271 1.00 94.31 87 SER A C 1
ATOM 698 O O . SER A 1 87 ? -35.451 -14.454 65.545 1.00 94.31 87 SER A O 1
ATOM 700 N N . GLN A 1 88 ? -37.684 -14.545 65.777 1.00 96.12 88 GLN A N 1
ATOM 701 C CA . GLN A 1 88 ? -37.980 -14.349 64.357 1.00 96.12 88 GLN A CA 1
ATOM 702 C C . GLN A 1 88 ? -37.569 -12.959 63.878 1.00 96.12 88 GLN A C 1
ATOM 704 O O . GLN A 1 88 ? -36.994 -12.837 62.799 1.00 96.12 88 GLN A O 1
ATOM 709 N N . VAL A 1 89 ? -37.823 -11.913 64.668 1.00 95.19 89 VAL A N 1
ATOM 710 C CA . VAL A 1 89 ? -37.392 -10.548 64.338 1.00 95.19 89 VAL A CA 1
ATOM 711 C C . VAL A 1 89 ? -35.867 -10.463 64.263 1.00 95.19 89 VAL A C 1
ATOM 713 O O . VAL A 1 89 ? -35.351 -9.862 63.323 1.00 95.19 89 VAL A O 1
ATOM 716 N N . GLU A 1 90 ? -35.141 -11.093 65.189 1.00 95.69 90 GLU A N 1
ATOM 717 C CA . GLU A 1 90 ? -33.673 -11.142 65.171 1.00 95.69 90 GLU A CA 1
ATOM 718 C C . GLU A 1 90 ? -33.150 -11.845 63.903 1.00 95.69 90 GLU A C 1
ATOM 720 O O . GLU A 1 90 ? -32.287 -11.314 63.207 1.00 95.69 90 GLU A O 1
ATOM 725 N N . GLN A 1 91 ? -33.737 -12.993 63.536 1.00 96.69 91 GLN A N 1
ATOM 726 C CA . GLN A 1 91 ? -33.393 -13.720 62.305 1.00 96.69 91 GLN A CA 1
ATOM 727 C C . GLN A 1 91 ? -33.724 -12.933 61.030 1.00 96.69 91 GLN A C 1
ATOM 729 O O . GLN A 1 91 ? -32.985 -12.988 60.048 1.00 96.69 91 GLN A O 1
ATOM 734 N N . LEU A 1 92 ? -34.844 -12.208 61.006 1.00 96.00 92 LEU A N 1
ATOM 735 C CA . LEU A 1 92 ? -35.194 -11.350 59.875 1.00 96.00 92 LEU A CA 1
ATOM 736 C C . LEU A 1 92 ? -34.231 -10.164 59.765 1.00 96.00 92 LEU A C 1
ATOM 738 O O . LEU A 1 92 ? -33.858 -9.790 58.656 1.00 96.00 92 LEU A O 1
ATOM 742 N N . ARG A 1 93 ? -33.783 -9.606 60.896 1.00 96.62 93 ARG A N 1
ATOM 743 C CA . ARG A 1 93 ? -32.765 -8.548 60.925 1.00 96.62 93 ARG A CA 1
ATOM 744 C C . ARG A 1 93 ? -31.414 -9.038 60.415 1.00 96.62 93 ARG A C 1
ATOM 746 O O . ARG A 1 93 ? -30.808 -8.333 59.613 1.00 96.62 93 ARG A O 1
ATOM 753 N N . SER A 1 94 ? -30.963 -10.228 60.819 1.00 96.81 94 SER A N 1
ATOM 754 C CA . SER A 1 94 ? -29.695 -10.783 60.327 1.00 96.81 94 SER A CA 1
ATOM 755 C C . SER A 1 94 ? -29.748 -11.042 58.819 1.00 96.81 94 SER A C 1
ATOM 757 O O . SER A 1 94 ? -28.865 -10.597 58.092 1.00 96.81 94 SER A O 1
ATOM 759 N N . LYS A 1 95 ? -30.840 -11.638 58.320 1.00 97.19 95 LYS A N 1
ATOM 760 C CA . LYS A 1 95 ? -31.057 -11.842 56.876 1.00 97.19 95 LYS A CA 1
ATOM 761 C C . LYS A 1 95 ? -31.134 -10.528 56.097 1.00 97.19 95 LYS A C 1
ATOM 763 O O . LYS A 1 95 ? -30.620 -10.439 54.983 1.00 97.19 95 LYS A O 1
ATOM 768 N N . LEU A 1 96 ? -31.768 -9.497 56.657 1.00 96.06 96 LEU A N 1
ATOM 769 C CA . LEU A 1 96 ? -31.811 -8.173 56.034 1.00 96.06 96 LEU A CA 1
ATOM 770 C C . LEU A 1 96 ? -30.405 -7.561 55.929 1.00 96.06 96 LEU A C 1
ATOM 772 O O . LEU A 1 96 ? -30.065 -7.001 54.892 1.00 96.06 96 LEU A O 1
ATOM 776 N N . ALA A 1 97 ? -29.577 -7.710 56.965 1.00 97.38 97 ALA A N 1
ATOM 777 C CA . ALA A 1 97 ? -28.198 -7.227 56.949 1.00 97.38 97 ALA A CA 1
ATOM 778 C C . ALA A 1 97 ? -27.332 -7.980 55.921 1.00 97.38 97 ALA A C 1
ATOM 780 O O . ALA A 1 97 ? -26.624 -7.348 55.140 1.00 97.38 97 ALA A O 1
ATOM 781 N N . GLU A 1 98 ? -27.433 -9.311 55.861 1.00 97.69 98 GLU A N 1
ATOM 782 C CA . GLU A 1 98 ? -26.719 -10.142 54.879 1.00 97.69 98 GLU A CA 1
ATOM 783 C C . GLU A 1 98 ? -27.111 -9.789 53.436 1.00 97.69 98 GLU A C 1
ATOM 785 O O . GLU A 1 98 ? -26.252 -9.615 52.571 1.00 97.69 98 GLU A O 1
ATOM 790 N N . THR A 1 99 ? -28.411 -9.627 53.171 1.00 95.69 99 THR A N 1
ATOM 791 C CA . THR A 1 99 ? -28.906 -9.237 51.840 1.00 95.69 99 THR A CA 1
ATOM 792 C C . THR A 1 99 ? -28.498 -7.813 51.467 1.00 95.69 99 THR A C 1
ATOM 794 O O . THR A 1 99 ? -28.119 -7.580 50.321 1.00 95.69 99 THR A O 1
ATOM 797 N N . GLN A 1 100 ? -28.491 -6.868 52.414 1.00 97.50 100 GLN A N 1
ATOM 798 C CA . GLN A 1 100 ? -27.948 -5.525 52.186 1.00 97.50 100 GLN A CA 1
ATOM 799 C C . GLN A 1 100 ? -26.453 -5.555 51.862 1.00 97.50 100 GLN A C 1
ATOM 801 O O . GLN A 1 100 ? -26.023 -4.859 50.943 1.00 97.50 100 GLN A O 1
ATOM 806 N N . GLN A 1 101 ? -25.668 -6.368 52.571 1.00 98.06 101 GLN A N 1
ATOM 807 C CA . GLN A 1 101 ? -24.239 -6.509 52.305 1.00 98.06 101 GLN A CA 1
ATOM 808 C C . GLN A 1 101 ? -23.980 -7.132 50.926 1.00 98.06 101 GLN A C 1
ATOM 810 O O . GLN A 1 101 ? -23.143 -6.631 50.178 1.00 98.06 101 GLN A O 1
ATOM 815 N N . SER A 1 102 ? -24.731 -8.173 50.557 1.00 97.75 102 SER A N 1
ATOM 816 C CA . SER A 1 102 ? -24.641 -8.799 49.232 1.00 97.75 102 SER A CA 1
ATOM 817 C C . SER A 1 102 ? -25.069 -7.852 48.104 1.00 97.75 102 SER A C 1
ATOM 819 O O . SER A 1 102 ? -24.452 -7.833 47.040 1.00 97.75 102 SER A O 1
ATOM 821 N N . LEU A 1 103 ? -26.088 -7.018 48.332 1.00 96.94 103 LEU A N 1
ATOM 822 C CA . LEU A 1 103 ? -26.489 -5.990 47.373 1.00 96.94 103 LEU A CA 1
ATOM 823 C C . LEU A 1 103 ? -25.394 -4.928 47.205 1.00 96.94 103 LEU A C 1
ATOM 825 O O . LEU A 1 103 ? -25.113 -4.516 46.083 1.00 96.94 103 LEU A O 1
ATOM 829 N N . GLN A 1 104 ? -24.758 -4.500 48.301 1.00 98.12 104 GLN A N 1
ATOM 830 C CA . GLN A 1 104 ? -23.639 -3.556 48.252 1.00 98.12 104 GLN A CA 1
ATOM 831 C C . GLN A 1 104 ? -22.433 -4.128 47.501 1.00 98.12 104 GLN A C 1
ATOM 833 O O . GLN A 1 104 ? -21.851 -3.415 46.685 1.00 98.12 104 GLN A O 1
ATOM 838 N N . SER A 1 105 ? -22.074 -5.397 47.729 1.00 97.38 105 SER A N 1
ATOM 839 C CA . SER A 1 105 ? -20.968 -6.032 47.002 1.00 97.38 105 SER A CA 1
ATOM 840 C C . SER A 1 105 ? -21.280 -6.154 45.510 1.00 97.38 105 SER A C 1
ATOM 842 O O . SER A 1 105 ? -20.467 -5.749 44.686 1.00 97.38 105 SER A O 1
ATOM 844 N N . SER A 1 106 ? -22.491 -6.596 45.157 1.00 95.38 106 SER A N 1
ATOM 845 C CA . SER A 1 106 ? -22.923 -6.694 43.759 1.00 95.38 106 SER A CA 1
ATOM 846 C C . SER A 1 106 ? -22.978 -5.324 43.065 1.00 95.38 106 SER A C 1
ATOM 848 O O . SER A 1 106 ? -22.592 -5.203 41.904 1.00 95.38 106 SER A O 1
ATOM 850 N N . ALA A 1 107 ? -23.389 -4.264 43.771 1.00 97.31 107 ALA A N 1
ATOM 851 C CA . ALA A 1 107 ? -23.373 -2.904 43.235 1.00 97.31 107 ALA A CA 1
ATOM 852 C C . ALA A 1 107 ? -21.945 -2.392 42.973 1.00 97.31 107 ALA A C 1
ATOM 854 O O . ALA A 1 107 ? -21.708 -1.748 41.950 1.00 97.31 107 ALA A O 1
ATOM 855 N N . ALA A 1 108 ? -20.994 -2.698 43.862 1.00 97.75 108 ALA A N 1
ATOM 856 C CA . ALA A 1 108 ? -19.586 -2.355 43.670 1.00 97.75 108 ALA A CA 1
ATOM 857 C C . ALA A 1 108 ? -18.966 -3.121 42.488 1.00 97.75 108 ALA A C 1
ATOM 859 O O . ALA A 1 108 ? -18.281 -2.519 41.663 1.00 97.75 108 ALA A O 1
ATOM 860 N N . GLU A 1 109 ? -19.260 -4.417 42.358 1.00 97.69 109 GLU A N 1
ATOM 861 C CA . GLU A 1 109 ? -18.838 -5.234 41.211 1.00 97.69 109 GLU A CA 1
ATOM 862 C C . GLU A 1 109 ? -19.393 -4.688 39.890 1.00 97.69 109 GLU A C 1
ATOM 864 O O . GLU A 1 109 ? -18.666 -4.596 38.902 1.00 97.69 109 GLU A O 1
ATOM 8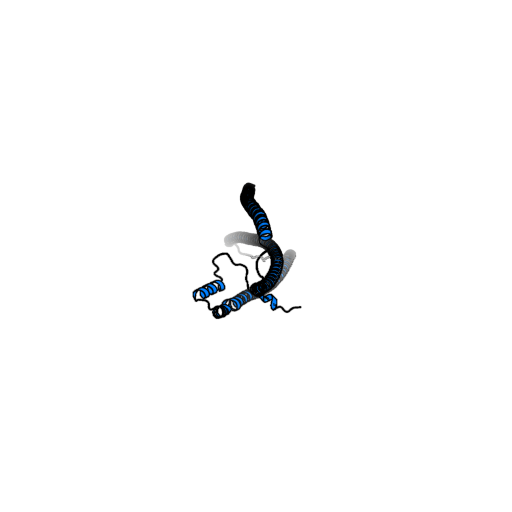69 N N . LEU A 1 110 ? -20.659 -4.260 39.871 1.00 97.25 110 LEU A N 1
ATOM 870 C CA . LEU A 1 110 ? -21.277 -3.673 38.683 1.00 97.25 110 LEU A CA 1
ATOM 871 C C . LEU A 1 110 ? -20.621 -2.340 38.300 1.00 97.25 110 LEU A C 1
ATOM 873 O O . LEU A 1 110 ? -20.355 -2.111 37.122 1.00 97.25 110 LEU A O 1
ATOM 877 N N . GLN A 1 111 ? -20.298 -1.488 39.278 1.00 98.06 111 GLN A N 1
ATOM 878 C CA . GLN A 1 111 ? -19.537 -0.259 39.031 1.00 98.06 111 GLN A CA 1
ATOM 879 C C . GLN A 1 111 ? -18.134 -0.551 38.491 1.00 98.06 111 GLN A C 1
ATOM 881 O O . GLN A 1 111 ? -17.698 0.113 37.549 1.00 98.06 111 GLN A O 1
ATOM 886 N N . GLN A 1 112 ? -17.445 -1.557 39.038 1.00 98.00 112 GLN A N 1
ATOM 887 C CA . GLN A 1 112 ? -16.136 -1.966 38.538 1.00 98.00 112 GLN A CA 1
ATOM 888 C C . GLN A 1 112 ? -16.237 -2.451 37.086 1.00 98.00 112 GLN A C 1
ATOM 890 O O . GLN A 1 112 ? -15.541 -1.927 36.219 1.00 98.00 112 GLN A O 1
ATOM 895 N N . LEU A 1 113 ? -17.153 -3.375 36.789 1.00 97.50 113 LEU A N 1
ATOM 896 C CA . LEU A 1 113 ? -17.372 -3.866 35.426 1.00 97.50 113 LEU A CA 1
ATOM 897 C C . LEU A 1 113 ? -17.724 -2.740 34.449 1.00 97.50 113 LEU A C 1
ATOM 899 O O . LEU A 1 113 ? -17.267 -2.748 33.308 1.00 97.50 113 LEU A O 1
ATOM 903 N N . GLN A 1 114 ? -18.500 -1.751 34.889 1.00 97.69 114 GLN A N 1
ATOM 904 C CA . GLN A 1 114 ? -18.851 -0.602 34.062 1.00 97.69 114 GLN A CA 1
ATOM 905 C C . GLN A 1 114 ? -17.629 0.272 33.746 1.00 97.69 114 GLN A C 1
ATOM 907 O O . GLN A 1 114 ? -17.423 0.651 32.596 1.00 97.69 114 GLN A O 1
ATOM 912 N N . THR A 1 115 ? -16.758 0.511 34.728 1.00 97.69 115 THR A N 1
ATOM 913 C CA . THR A 1 115 ? -15.501 1.243 34.499 1.00 97.69 115 THR A CA 1
ATOM 914 C C . THR A 1 115 ? -14.539 0.466 33.593 1.00 97.69 115 THR A C 1
ATOM 916 O O . THR A 1 115 ? -13.938 1.039 32.686 1.00 97.69 115 THR A O 1
ATOM 919 N N . GLU A 1 116 ? -14.428 -0.854 33.768 1.00 97.19 116 GLU A N 1
ATOM 920 C CA . GLU A 1 116 ? -13.647 -1.720 32.882 1.00 97.19 116 GLU A CA 1
ATOM 921 C C . GLU A 1 116 ? -14.182 -1.678 31.445 1.00 97.19 116 GLU A C 1
ATOM 923 O O . GLU A 1 116 ? -13.397 -1.524 30.506 1.00 97.19 116 GLU A O 1
ATOM 928 N N . HIS A 1 117 ? -15.505 -1.725 31.270 1.00 97.44 117 HIS A N 1
ATOM 929 C CA . HIS A 1 117 ? -16.154 -1.588 29.969 1.00 97.44 117 HIS A CA 1
ATOM 930 C C . HIS A 1 117 ? -15.811 -0.256 29.289 1.00 97.44 117 HIS A C 1
ATOM 932 O O . HIS A 1 117 ? -15.386 -0.258 28.132 1.00 97.44 117 HIS A O 1
ATOM 938 N N . ASP A 1 118 ? -15.914 0.861 30.012 1.00 97.69 118 ASP A N 1
ATOM 939 C CA . ASP A 1 118 ? -15.604 2.192 29.481 1.00 97.69 118 ASP A CA 1
ATOM 940 C C . ASP A 1 118 ? -14.130 2.300 29.055 1.00 97.69 118 ASP A C 1
ATOM 942 O O . ASP A 1 118 ? -13.824 2.760 27.950 1.00 97.69 118 ASP A O 1
ATOM 946 N N . THR A 1 119 ? -13.198 1.788 29.871 1.00 97.88 119 THR A N 1
ATOM 947 C CA . THR A 1 119 ? -11.768 1.781 29.507 1.00 97.88 119 THR A CA 1
ATOM 948 C C . THR A 1 119 ? -11.470 0.889 28.303 1.00 97.88 119 THR A C 1
ATOM 950 O O . THR A 1 119 ? -10.598 1.207 27.489 1.00 97.88 119 THR A O 1
ATOM 953 N N . LEU A 1 120 ? -12.174 -0.239 28.164 1.00 98.25 120 LEU A N 1
ATOM 954 C CA . LEU A 1 120 ? -12.013 -1.134 27.024 1.00 98.25 120 LEU A CA 1
ATOM 955 C C . LEU A 1 120 ? -12.543 -0.486 25.742 1.00 98.25 120 LEU A C 1
ATOM 957 O O . LEU A 1 120 ? -11.878 -0.566 24.709 1.00 98.25 120 LEU A O 1
ATOM 961 N N . LEU A 1 121 ? -13.691 0.192 25.812 1.00 97.81 121 LEU A N 1
ATOM 962 C CA . LEU A 1 121 ? -14.244 0.957 24.696 1.00 97.81 121 LEU A CA 1
ATOM 963 C C . LEU A 1 121 ? -13.293 2.066 24.242 1.00 97.81 121 LEU A C 1
ATOM 965 O O . LEU A 1 121 ? -13.060 2.217 23.042 1.00 97.81 121 LEU A O 1
ATOM 969 N N . GLU A 1 122 ? -12.699 2.812 25.174 1.00 97.94 122 GLU A N 1
ATOM 970 C CA . GLU A 1 122 ? -11.730 3.861 24.844 1.00 97.94 122 GLU A CA 1
ATOM 971 C C . GLU A 1 122 ? -10.487 3.284 24.148 1.00 97.94 122 GLU A C 1
ATOM 973 O O . GLU A 1 122 ? -10.065 3.781 23.099 1.00 97.94 122 GLU A O 1
ATOM 978 N N . ARG A 1 123 ? -9.942 2.175 24.667 1.00 97.75 123 ARG A N 1
ATOM 979 C CA . ARG A 1 123 ? -8.820 1.462 24.033 1.00 97.75 123 ARG A CA 1
ATOM 980 C C . ARG A 1 123 ? -9.177 0.951 22.641 1.00 97.75 123 ARG A C 1
ATOM 982 O O . ARG A 1 123 ? -8.385 1.126 21.717 1.00 97.75 123 ARG A O 1
ATOM 989 N N . HIS A 1 124 ? -10.353 0.346 22.482 1.00 95.94 124 HIS A N 1
ATOM 990 C CA . HIS A 1 124 ? -10.831 -0.140 21.192 1.00 95.94 124 HIS A CA 1
ATOM 991 C C . HIS A 1 124 ? -10.946 1.007 20.181 1.00 95.94 124 HIS A C 1
ATOM 993 O O . HIS A 1 124 ? -10.421 0.903 19.075 1.00 95.94 124 HIS A O 1
ATOM 999 N N . ASN A 1 125 ? -11.560 2.125 20.573 1.00 95.75 125 ASN A N 1
ATOM 1000 C CA . ASN A 1 125 ? -11.691 3.302 19.715 1.00 95.75 125 ASN A CA 1
ATOM 1001 C C . ASN A 1 125 ? -10.330 3.872 19.308 1.00 95.75 125 ASN A C 1
ATOM 1003 O O . ASN A 1 125 ? -10.133 4.210 18.141 1.00 95.75 125 ASN A O 1
ATOM 1007 N N . LYS A 1 126 ? -9.367 3.917 20.234 1.00 97.94 126 LYS A N 1
ATOM 1008 C CA . LYS A 1 126 ? -8.004 4.362 19.936 1.00 97.94 126 LYS A CA 1
ATOM 1009 C C . LYS A 1 126 ? -7.310 3.452 18.919 1.00 97.94 126 LYS A C 1
ATOM 1011 O O . LYS A 1 126 ? -6.784 3.942 17.923 1.00 97.94 126 LYS A O 1
ATOM 1016 N N . ILE A 1 127 ? -7.350 2.135 19.129 1.00 96.50 127 ILE A N 1
ATOM 1017 C CA . ILE A 1 127 ? -6.757 1.156 18.201 1.00 96.50 127 ILE A CA 1
ATOM 1018 C C . ILE A 1 127 ? -7.430 1.239 16.828 1.00 96.50 127 ILE A C 1
ATOM 1020 O O . ILE A 1 127 ? -6.749 1.185 15.802 1.00 96.50 127 ILE A O 1
ATOM 1024 N N . LEU A 1 128 ? -8.755 1.400 16.793 1.00 97.25 128 LEU A N 1
ATOM 1025 C CA . LEU A 1 128 ? -9.506 1.565 15.554 1.00 97.25 128 LEU A CA 1
ATOM 1026 C C . LEU A 1 128 ? -9.049 2.819 14.798 1.00 97.25 128 LEU A C 1
ATOM 1028 O O . LEU A 1 128 ? -8.761 2.737 13.606 1.00 97.25 128 LEU A O 1
ATOM 1032 N N . GLN A 1 129 ? -8.912 3.956 15.485 1.00 97.56 129 GLN A N 1
ATOM 1033 C CA . GLN A 1 129 ? -8.446 5.203 14.880 1.00 97.56 129 GLN A CA 1
ATOM 1034 C C . GLN A 1 129 ? -7.011 5.087 14.344 1.00 97.56 129 GLN A C 1
ATOM 1036 O O . GLN A 1 129 ? -6.753 5.499 13.214 1.00 97.56 129 GLN A O 1
ATOM 1041 N N . GLU A 1 130 ? -6.098 4.480 15.107 1.00 96.69 130 GLU A N 1
ATOM 1042 C CA . GLU A 1 130 ? -4.719 4.218 14.666 1.00 96.69 130 GLU A CA 1
ATOM 1043 C C . GLU A 1 130 ? -4.659 3.255 13.472 1.00 96.69 130 GLU A C 1
ATOM 1045 O O . GLU A 1 130 ? -3.800 3.379 12.599 1.00 96.69 130 GLU A O 1
ATOM 1050 N N . THR A 1 131 ? -5.557 2.272 13.422 1.00 93.56 131 THR A N 1
ATOM 1051 C CA . THR A 1 131 ? -5.637 1.326 12.303 1.00 93.56 131 THR A CA 1
ATOM 1052 C C . THR A 1 131 ? -6.133 2.030 11.045 1.00 93.56 131 THR A C 1
ATOM 1054 O O . THR A 1 131 ? -5.532 1.870 9.986 1.00 93.56 131 THR A O 1
ATOM 1057 N N . ILE A 1 132 ? -7.174 2.860 11.167 1.00 96.06 132 ILE A N 1
ATOM 1058 C CA . ILE A 1 132 ? -7.705 3.665 10.060 1.00 96.06 132 ILE A CA 1
ATOM 1059 C C . ILE A 1 132 ? -6.642 4.645 9.543 1.00 96.06 132 ILE A C 1
ATOM 1061 O O . ILE A 1 132 ? -6.472 4.766 8.331 1.00 96.06 132 ILE A O 1
ATOM 1065 N N . SER A 1 133 ? -5.895 5.317 10.428 1.00 95.75 133 SER A N 1
ATOM 1066 C CA . SER A 1 133 ? -4.845 6.253 10.006 1.00 95.75 133 SER A CA 1
ATOM 1067 C C . SER A 1 133 ? -3.707 5.538 9.273 1.00 95.75 133 SER A C 1
ATOM 1069 O O . SER A 1 133 ? -3.317 5.965 8.189 1.00 95.75 133 SER A O 1
ATOM 1071 N N . LYS A 1 134 ? -3.235 4.398 9.795 1.00 96.50 134 LYS A N 1
ATOM 1072 C CA . LYS A 1 134 ? -2.211 3.572 9.129 1.00 96.50 134 LYS A CA 1
ATOM 1073 C C . LYS A 1 134 ? -2.693 3.039 7.782 1.00 96.50 134 LYS A C 1
ATOM 1075 O O . LYS A 1 134 ? -1.928 3.014 6.822 1.00 96.50 134 LYS A O 1
ATOM 1080 N N . GLU A 1 135 ? -3.951 2.616 7.688 1.00 92.38 135 GLU A N 1
ATOM 1081 C CA . GLU A 1 135 ? -4.538 2.161 6.428 1.00 92.38 135 GLU A CA 1
ATOM 1082 C C . GLU A 1 135 ? -4.592 3.298 5.394 1.00 92.38 135 GLU A C 1
ATOM 1084 O O . GLU A 1 135 ? -4.273 3.077 4.224 1.00 92.38 135 GLU A O 1
ATOM 1089 N N . ALA A 1 136 ? -4.944 4.518 5.813 1.00 95.25 136 ALA A N 1
ATOM 1090 C CA . ALA A 1 136 ? -4.935 5.695 4.948 1.00 95.25 136 ALA A CA 1
ATOM 1091 C C . ALA A 1 136 ? -3.520 6.027 4.439 1.00 95.25 136 ALA A C 1
ATOM 1093 O O . ALA A 1 136 ? -3.339 6.195 3.234 1.00 95.25 136 ALA A O 1
ATOM 1094 N N . GLU A 1 137 ? -2.512 6.024 5.317 1.00 96.50 137 GLU A N 1
ATOM 1095 C CA . GLU A 1 137 ? -1.107 6.246 4.939 1.00 96.50 137 GLU A CA 1
ATOM 1096 C C . GLU A 1 137 ? -0.596 5.190 3.947 1.00 96.50 137 GLU A C 1
ATOM 1098 O O . GLU A 1 137 ? 0.084 5.510 2.970 1.00 96.50 137 GLU A O 1
ATOM 1103 N N . LEU A 1 138 ? -0.925 3.912 4.169 1.00 93.75 138 LEU A N 1
ATOM 1104 C CA . LEU A 1 138 ? -0.531 2.831 3.264 1.00 93.75 138 LEU A CA 1
ATOM 1105 C C . LEU A 1 138 ? -1.221 2.947 1.901 1.00 93.75 138 LEU A C 1
ATOM 1107 O O . LEU A 1 138 ? -0.577 2.712 0.877 1.00 93.75 138 LEU A O 1
ATOM 1111 N N . ARG A 1 139 ? -2.502 3.338 1.870 1.00 97.25 139 ARG A N 1
ATOM 1112 C CA . ARG A 1 139 ? -3.224 3.611 0.618 1.00 97.25 139 ARG A CA 1
ATOM 1113 C C . ARG A 1 139 ? -2.583 4.755 -0.164 1.00 97.25 139 ARG A C 1
ATOM 1115 O O . ARG A 1 139 ? -2.412 4.626 -1.372 1.00 97.25 139 ARG A O 1
ATOM 1122 N N . GLU A 1 140 ? -2.200 5.840 0.503 1.00 96.88 140 GLU A N 1
ATOM 1123 C CA . GLU A 1 140 ? -1.535 6.974 -0.145 1.00 96.88 140 GLU A CA 1
ATOM 1124 C C . GLU A 1 140 ? -0.169 6.576 -0.724 1.00 96.88 140 GLU A C 1
ATOM 1126 O O . GLU A 1 140 ? 0.110 6.843 -1.894 1.00 96.88 140 GLU A O 1
ATOM 1131 N N . ARG A 1 141 ? 0.650 5.844 0.044 1.00 95.81 141 ARG A N 1
ATOM 1132 C CA . ARG A 1 141 ? 1.940 5.323 -0.443 1.00 95.81 141 ARG A CA 1
ATOM 1133 C C . ARG A 1 141 ? 1.776 4.402 -1.645 1.00 95.81 141 ARG A C 1
ATOM 1135 O O . ARG A 1 141 ? 2.552 4.501 -2.591 1.00 95.81 141 ARG A O 1
ATOM 1142 N N . LEU A 1 142 ? 0.770 3.526 -1.625 1.00 93.06 142 LEU A N 1
ATOM 1143 C CA . LEU A 1 142 ? 0.476 2.643 -2.752 1.00 93.06 142 LEU A CA 1
ATOM 1144 C C . LEU A 1 142 ? 0.142 3.450 -4.011 1.00 93.06 142 LEU A C 1
ATOM 1146 O O . LEU A 1 142 ? 0.679 3.153 -5.074 1.00 93.06 142 LEU A O 1
ATOM 1150 N N . LEU A 1 143 ? -0.694 4.486 -3.887 1.00 96.19 143 LEU A N 1
ATOM 1151 C CA . LEU A 1 143 ? -1.044 5.360 -5.008 1.00 96.19 143 LEU A CA 1
ATOM 1152 C C . LEU A 1 143 ? 0.171 6.130 -5.548 1.00 96.19 143 LEU A C 1
ATOM 1154 O O . LEU A 1 143 ? 0.306 6.239 -6.765 1.00 96.19 143 LEU A O 1
ATOM 1158 N N . SER A 1 144 ? 1.068 6.609 -4.678 1.00 96.31 144 SER A N 1
ATOM 1159 C CA . SER A 1 144 ? 2.321 7.268 -5.092 1.00 96.31 144 SER A CA 1
ATOM 1160 C C . SER A 1 144 ? 3.222 6.318 -5.876 1.00 96.31 144 SER A C 1
ATOM 1162 O O . SER A 1 144 ? 3.625 6.615 -6.994 1.00 96.31 144 SER A O 1
ATOM 1164 N N . VAL A 1 145 ? 3.481 5.123 -5.341 1.00 94.31 145 VAL A N 1
ATOM 1165 C CA . VAL A 1 145 ? 4.326 4.135 -6.027 1.00 94.31 145 VAL A CA 1
ATOM 1166 C C . VAL A 1 145 ? 3.687 3.690 -7.343 1.00 94.31 145 VAL A C 1
ATOM 1168 O O . VAL A 1 145 ? 4.381 3.474 -8.335 1.00 94.31 145 VAL A O 1
ATOM 1171 N N . GLN A 1 146 ? 2.360 3.562 -7.385 1.00 95.06 146 GLN A N 1
ATOM 1172 C CA . GLN A 1 146 ? 1.645 3.194 -8.600 1.00 95.06 146 GLN A CA 1
ATOM 1173 C C . GLN A 1 146 ? 1.737 4.291 -9.672 1.00 95.06 146 GLN A C 1
ATOM 1175 O O . GLN A 1 146 ? 1.942 3.962 -10.841 1.00 95.06 146 GLN A O 1
ATOM 1180 N N . SER A 1 147 ? 1.631 5.571 -9.300 1.00 95.75 147 SER A N 1
ATOM 1181 C CA . SER A 1 147 ? 1.783 6.685 -10.244 1.00 95.75 147 SER A CA 1
ATOM 1182 C C . SER A 1 147 ? 3.223 6.808 -10.752 1.00 95.75 147 SER A C 1
ATOM 1184 O O . SER A 1 147 ? 3.427 6.934 -11.960 1.00 95.75 147 SER A O 1
ATOM 1186 N N . GLU A 1 148 ? 4.218 6.651 -9.876 1.00 95.88 148 GLU A N 1
ATOM 1187 C CA . GLU A 1 148 ? 5.638 6.592 -10.242 1.00 95.88 148 GLU A CA 1
ATOM 1188 C C . GLU A 1 148 ? 5.931 5.424 -11.193 1.00 95.88 148 GLU A C 1
ATOM 1190 O O . GLU A 1 148 ? 6.632 5.592 -12.189 1.00 95.88 148 GLU A O 1
ATOM 1195 N N . ASN A 1 149 ? 5.354 4.241 -10.952 1.00 89.06 149 ASN A N 1
ATOM 1196 C CA . ASN A 1 149 ? 5.543 3.088 -11.833 1.00 89.06 149 ASN A CA 1
ATOM 1197 C C . ASN A 1 149 ? 4.965 3.335 -13.232 1.00 89.06 149 ASN A C 1
ATOM 1199 O O . ASN A 1 149 ? 5.579 2.953 -14.228 1.00 89.06 149 ASN A O 1
ATOM 1203 N N . VAL A 1 150 ? 3.796 3.977 -13.317 1.00 95.56 150 VAL A N 1
ATOM 1204 C CA . VAL A 1 150 ? 3.186 4.357 -14.598 1.00 95.56 150 VAL A CA 1
ATOM 1205 C C . VAL A 1 150 ? 4.050 5.387 -15.327 1.00 95.56 150 VAL A C 1
ATOM 1207 O O . VAL A 1 150 ? 4.281 5.222 -16.524 1.00 95.56 150 VAL A O 1
ATOM 1210 N N . ALA A 1 151 ? 4.577 6.390 -14.618 1.00 95.38 151 ALA A N 1
ATOM 1211 C CA . ALA A 1 151 ? 5.488 7.377 -15.193 1.00 95.38 151 ALA A CA 1
ATOM 1212 C C . ALA A 1 151 ? 6.762 6.712 -15.743 1.00 95.38 151 ALA A C 1
ATOM 1214 O O . ALA A 1 151 ? 7.060 6.848 -16.925 1.00 95.38 151 ALA A O 1
ATOM 1215 N N . LEU A 1 152 ? 7.433 5.876 -14.943 1.00 95.31 152 LEU A N 1
ATOM 1216 C CA . LEU A 1 152 ? 8.639 5.156 -15.367 1.00 95.31 152 LEU A CA 1
ATOM 1217 C C . LEU A 1 152 ? 8.388 4.215 -16.553 1.00 95.31 152 LEU A C 1
ATOM 1219 O O . LEU A 1 152 ? 9.233 4.093 -17.437 1.00 95.31 152 LEU A O 1
ATOM 1223 N N . ARG A 1 153 ? 7.229 3.545 -16.603 1.00 95.44 153 ARG A N 1
ATOM 1224 C CA . ARG A 1 153 ? 6.838 2.719 -17.759 1.00 95.44 153 ARG A CA 1
ATOM 1225 C C . ARG A 1 153 ? 6.642 3.559 -19.016 1.00 95.44 153 ARG A C 1
ATOM 1227 O O . ARG A 1 153 ? 7.028 3.114 -20.095 1.00 95.44 153 ARG A O 1
ATOM 1234 N N . SER A 1 154 ? 6.046 4.743 -18.881 1.00 96.06 154 SER A N 1
ATOM 1235 C CA . SER A 1 154 ? 5.883 5.687 -19.987 1.00 96.06 154 SER A CA 1
ATOM 1236 C C . SER A 1 154 ? 7.241 6.170 -20.497 1.00 96.06 154 SER A C 1
ATOM 1238 O O . SER A 1 154 ? 7.491 6.104 -21.697 1.00 96.06 154 SER A O 1
ATOM 1240 N N . ASP A 1 155 ? 8.143 6.564 -19.598 1.00 95.88 155 ASP A N 1
ATOM 1241 C CA . ASP A 1 155 ? 9.490 7.030 -19.946 1.00 95.88 155 ASP A CA 1
ATOM 1242 C C . ASP A 1 155 ? 10.316 5.926 -20.622 1.00 95.88 155 ASP A C 1
ATOM 1244 O O . ASP A 1 155 ? 10.981 6.152 -21.637 1.00 95.88 155 ASP A O 1
ATOM 1248 N N . LEU A 1 156 ? 10.230 4.692 -20.115 1.00 95.19 156 LEU A N 1
ATOM 1249 C CA . LEU A 1 156 ? 10.874 3.533 -20.734 1.00 95.19 156 LEU A CA 1
ATOM 1250 C C . LEU A 1 156 ? 10.299 3.238 -22.127 1.00 95.19 156 LEU A C 1
ATOM 1252 O O . LEU A 1 156 ? 11.050 2.988 -23.067 1.00 95.19 156 LEU A O 1
ATOM 1256 N N . SER A 1 157 ? 8.977 3.307 -22.289 1.00 95.69 157 SER A N 1
ATOM 1257 C CA . SER A 1 157 ? 8.345 3.144 -23.600 1.00 95.69 157 SER A CA 1
ATOM 1258 C C . SER A 1 157 ? 8.784 4.236 -24.577 1.00 95.69 157 SER A C 1
ATOM 1260 O O . SER A 1 157 ? 9.033 3.941 -25.744 1.00 95.69 157 SER A O 1
ATOM 1262 N N . GLN A 1 158 ? 8.888 5.486 -24.120 1.00 97.12 158 GLN A N 1
ATOM 1263 C CA . GLN A 1 158 ? 9.306 6.607 -24.957 1.00 97.12 158 GLN A CA 1
ATOM 1264 C C . GLN A 1 158 ? 10.765 6.456 -25.396 1.00 97.12 158 GLN A C 1
ATOM 1266 O O . GLN A 1 158 ? 11.053 6.490 -26.588 1.00 97.12 158 GLN A O 1
ATOM 1271 N N . THR A 1 159 ? 11.673 6.181 -24.457 1.00 96.25 159 THR A N 1
ATOM 1272 C CA . THR A 1 159 ? 13.097 5.953 -24.762 1.00 96.25 159 THR A CA 1
ATOM 1273 C C . THR A 1 159 ? 13.311 4.762 -25.697 1.00 96.25 159 THR A C 1
ATOM 1275 O O . THR A 1 159 ? 14.178 4.811 -26.569 1.00 96.25 159 THR A O 1
ATOM 1278 N N . GLN A 1 160 ? 12.493 3.711 -25.583 1.00 96.44 160 GLN A N 1
ATOM 1279 C CA . GLN A 1 160 ? 12.512 2.585 -26.515 1.00 96.44 160 GLN A CA 1
ATOM 1280 C C . GLN A 1 160 ? 12.092 2.999 -27.934 1.00 96.44 160 GLN A C 1
ATOM 1282 O O . GLN A 1 160 ? 12.730 2.580 -28.904 1.00 96.44 160 GLN A O 1
ATOM 1287 N N . VAL A 1 161 ? 11.039 3.811 -28.072 1.00 97.19 161 VAL A N 1
ATOM 1288 C CA . VAL A 1 161 ? 10.598 4.347 -29.371 1.00 97.19 161 VAL A CA 1
ATOM 1289 C C . VAL A 1 161 ? 11.679 5.241 -29.974 1.00 97.19 161 VAL A C 1
ATOM 1291 O O . VAL A 1 161 ? 12.025 5.066 -31.144 1.00 97.19 161 VAL A O 1
ATOM 1294 N N . ASP A 1 162 ? 12.262 6.134 -29.177 1.00 96.56 162 ASP A N 1
ATOM 1295 C CA . ASP A 1 162 ? 13.308 7.054 -29.621 1.00 96.56 162 ASP A CA 1
ATOM 1296 C C . ASP A 1 162 ? 14.538 6.282 -30.115 1.00 96.56 162 ASP A C 1
ATOM 1298 O O . ASP A 1 162 ? 14.985 6.489 -31.247 1.00 96.56 162 ASP A O 1
ATOM 1302 N N . LEU A 1 163 ? 15.026 5.310 -29.335 1.00 96.88 163 LEU A N 1
ATOM 1303 C CA . LEU A 1 163 ? 16.160 4.471 -29.726 1.00 96.88 163 LEU A CA 1
ATOM 1304 C C . LEU A 1 163 ? 15.849 3.635 -30.975 1.00 96.88 163 LEU A C 1
ATOM 1306 O O . LEU A 1 163 ? 16.680 3.535 -31.877 1.00 96.88 163 LEU A O 1
ATOM 1310 N N . SER A 1 164 ? 14.642 3.068 -31.071 1.00 96.12 164 SER A N 1
ATOM 1311 C CA . SER A 1 164 ? 14.215 2.335 -32.266 1.00 96.12 164 SER A CA 1
ATOM 1312 C C . SER A 1 164 ? 14.198 3.235 -33.502 1.00 96.12 164 SER A C 1
ATOM 1314 O O . SER A 1 164 ? 14.613 2.803 -34.578 1.00 96.12 164 SER A O 1
ATOM 1316 N N . SER A 1 165 ? 13.734 4.480 -33.366 1.00 97.31 165 SER A N 1
ATOM 1317 C CA . SER A 1 165 ? 13.721 5.450 -34.462 1.00 97.31 165 SER A CA 1
ATOM 1318 C C . SER A 1 165 ? 15.138 5.843 -34.889 1.00 97.31 165 SER A C 1
ATOM 1320 O O . SER A 1 165 ? 15.415 5.938 -36.084 1.00 97.31 165 SER A O 1
ATOM 1322 N N . GLN A 1 166 ? 16.063 5.975 -33.932 1.00 97.69 166 GLN A N 1
ATOM 1323 C CA . GLN A 1 166 ? 17.468 6.278 -34.190 1.00 97.69 166 GLN A CA 1
ATOM 1324 C C . GLN A 1 166 ? 18.166 5.135 -34.937 1.00 97.69 166 GLN A C 1
ATOM 1326 O O . GLN A 1 166 ? 18.855 5.381 -35.928 1.00 97.69 166 GLN A O 1
ATOM 1331 N N . VAL A 1 167 ? 17.955 3.888 -34.504 1.00 96.75 167 VAL A N 1
ATOM 1332 C CA . VAL A 1 167 ? 18.484 2.695 -35.186 1.00 96.75 167 VAL A CA 1
ATOM 1333 C C . VAL A 1 167 ? 17.930 2.599 -36.605 1.00 96.75 167 VAL A C 1
ATOM 1335 O O . VAL A 1 167 ? 18.676 2.326 -37.545 1.00 96.75 167 VAL A O 1
ATOM 1338 N N . GLU A 1 168 ? 16.632 2.845 -36.787 1.00 97.38 168 GLU A N 1
ATOM 1339 C CA . GLU A 1 168 ? 16.006 2.835 -38.107 1.00 97.38 168 GLU A CA 1
ATOM 1340 C C . GLU A 1 168 ? 16.600 3.923 -39.012 1.00 97.38 168 GLU A C 1
ATOM 1342 O O . GLU A 1 168 ? 16.986 3.623 -40.141 1.00 97.38 168 GLU A O 1
ATOM 1347 N N . ALA A 1 169 ? 16.759 5.149 -38.506 1.00 97.31 169 ALA A N 1
ATOM 1348 C CA . ALA A 1 169 ? 17.373 6.253 -39.237 1.00 97.31 169 ALA A CA 1
ATOM 1349 C C . ALA A 1 169 ? 18.815 5.930 -39.661 1.00 97.31 169 ALA A C 1
ATOM 1351 O O . ALA A 1 169 ? 19.150 6.072 -40.836 1.00 97.31 169 ALA A O 1
ATOM 1352 N N . GLN A 1 170 ? 19.647 5.416 -38.748 1.00 96.38 170 GLN A N 1
ATOM 1353 C CA . GLN A 1 170 ? 21.011 4.971 -39.067 1.00 96.38 170 GLN A CA 1
ATOM 1354 C C . GLN A 1 170 ? 21.020 3.849 -40.111 1.00 96.38 170 GLN A C 1
ATOM 1356 O O . GLN A 1 170 ? 21.836 3.828 -41.030 1.00 96.38 170 GLN A O 1
ATOM 1361 N N . ARG A 1 171 ? 20.083 2.905 -40.017 1.00 97.69 171 ARG A N 1
ATOM 1362 C CA . ARG A 1 171 ? 19.977 1.825 -40.998 1.00 97.69 171 ARG A CA 1
ATOM 1363 C C . ARG A 1 171 ? 19.612 2.352 -42.385 1.00 97.69 171 ARG A C 1
ATOM 1365 O O . ARG A 1 171 ? 20.118 1.826 -43.375 1.00 97.69 171 ARG A O 1
ATOM 1372 N N . GLN A 1 172 ? 18.748 3.364 -42.473 1.00 97.75 172 GLN A N 1
ATOM 1373 C CA . GLN A 1 172 ? 18.420 4.009 -43.747 1.00 97.75 172 GLN A CA 1
ATOM 1374 C C . GLN A 1 172 ? 19.622 4.764 -44.321 1.00 97.75 172 GLN A C 1
ATOM 1376 O O . GLN A 1 172 ? 19.937 4.573 -45.494 1.00 97.75 172 GLN A O 1
ATOM 1381 N N . THR A 1 173 ? 20.363 5.521 -43.506 1.00 97.62 173 THR A N 1
ATOM 1382 C CA . THR A 1 173 ? 21.547 6.249 -43.993 1.00 97.62 173 THR A CA 1
ATOM 1383 C C . THR A 1 173 ? 22.627 5.305 -44.521 1.00 97.62 173 THR A C 1
ATOM 1385 O O . THR A 1 173 ? 23.150 5.537 -45.611 1.00 97.62 173 THR A O 1
ATOM 1388 N N . TYR A 1 174 ? 22.919 4.194 -43.834 1.00 97.19 174 TYR A N 1
ATOM 1389 C CA . TYR A 1 174 ? 23.873 3.197 -44.338 1.00 97.19 174 TYR A CA 1
ATOM 1390 C C . TYR A 1 174 ? 23.392 2.508 -45.621 1.00 97.19 174 TYR A C 1
ATOM 1392 O O . TYR A 1 174 ? 24.192 2.256 -46.524 1.00 97.19 174 TYR A O 1
ATOM 1400 N N . ARG A 1 175 ? 22.087 2.231 -45.750 1.00 98.12 175 ARG A N 1
ATOM 1401 C CA . ARG A 1 175 ? 21.518 1.693 -46.998 1.00 98.12 175 ARG A CA 1
ATOM 1402 C C . ARG A 1 175 ? 21.671 2.662 -48.162 1.00 98.12 175 ARG A C 1
ATOM 1404 O O . ARG A 1 175 ? 22.027 2.237 -49.257 1.00 98.12 175 ARG A O 1
ATOM 1411 N N . GLU A 1 176 ? 21.415 3.946 -47.937 1.00 97.81 176 GLU A N 1
ATOM 1412 C CA . GLU A 1 176 ? 21.590 4.982 -48.955 1.00 97.81 176 GLU A CA 1
ATOM 1413 C C . GLU A 1 176 ? 23.056 5.143 -49.358 1.00 97.81 176 GLU A C 1
ATOM 1415 O O . GLU A 1 176 ? 23.348 5.251 -50.547 1.00 97.81 176 GLU A O 1
ATOM 1420 N N . GLN A 1 177 ? 23.983 5.114 -48.397 1.00 97.62 177 GLN A N 1
ATOM 1421 C CA . GLN A 1 177 ? 25.422 5.142 -48.676 1.00 97.62 177 GLN A CA 1
ATOM 1422 C C . GLN A 1 177 ? 25.856 3.943 -49.525 1.00 97.62 177 GLN A C 1
ATOM 1424 O O . GLN A 1 177 ? 26.552 4.125 -50.523 1.00 97.62 177 GLN A O 1
ATOM 1429 N N . LEU A 1 178 ? 25.404 2.733 -49.179 1.00 97.25 178 LEU A N 1
ATOM 1430 C CA . LEU A 1 178 ? 25.708 1.529 -49.951 1.00 97.25 178 LEU A CA 1
ATOM 1431 C C . LEU A 1 178 ? 25.152 1.620 -51.376 1.00 97.25 178 LEU A C 1
ATOM 1433 O O . LEU A 1 178 ? 25.846 1.266 -52.325 1.00 97.25 178 LEU A O 1
ATOM 1437 N N . ARG A 1 179 ? 23.925 2.130 -51.532 1.00 98.25 179 ARG A N 1
ATOM 1438 C CA . ARG A 1 179 ? 23.305 2.328 -52.845 1.00 98.25 179 ARG A CA 1
ATOM 1439 C C . ARG A 1 179 ? 24.077 3.338 -53.693 1.00 98.25 179 ARG A C 1
ATOM 1441 O O . ARG A 1 179 ? 24.374 3.036 -54.839 1.00 98.25 179 ARG A O 1
ATOM 1448 N N . LYS A 1 180 ? 24.460 4.485 -53.121 1.00 98.00 180 LYS A N 1
ATOM 1449 C CA . LYS A 1 180 ? 25.298 5.483 -53.811 1.00 98.00 180 LYS A CA 1
ATOM 1450 C C . LYS A 1 180 ? 26.616 4.872 -54.278 1.00 98.00 180 LYS A C 1
ATOM 1452 O O . LYS A 1 180 ? 26.963 5.010 -55.440 1.00 98.00 180 LYS A O 1
ATOM 1457 N N . LEU A 1 181 ? 27.298 4.123 -53.409 1.00 97.94 181 LEU A N 1
ATOM 1458 C CA . LEU A 1 181 ? 28.552 3.457 -53.764 1.00 97.94 181 LEU A CA 1
ATOM 1459 C C . LEU A 1 181 ? 28.366 2.418 -54.884 1.00 97.94 181 LEU A C 1
ATOM 1461 O O . LEU A 1 181 ? 29.219 2.299 -55.761 1.00 97.94 181 LEU A O 1
ATOM 1465 N N . GLN A 1 182 ? 27.259 1.669 -54.870 1.00 97.88 182 GLN A N 1
ATOM 1466 C CA . GLN A 1 182 ? 26.910 0.731 -55.941 1.00 97.88 182 GLN A CA 1
ATOM 1467 C C . GLN A 1 182 ? 26.631 1.448 -57.267 1.00 97.88 182 GLN A C 1
ATOM 1469 O O . GLN A 1 182 ? 27.109 0.992 -58.306 1.00 97.88 182 GLN A O 1
ATOM 1474 N N . ASP A 1 183 ? 25.891 2.557 -57.236 1.00 98.00 183 ASP A N 1
ATOM 1475 C CA . ASP A 1 183 ? 25.574 3.364 -58.416 1.00 98.00 183 ASP A CA 1
ATOM 1476 C C . ASP A 1 183 ? 26.844 4.013 -58.999 1.00 98.00 183 ASP A C 1
ATOM 1478 O O . ASP A 1 183 ? 27.073 3.935 -60.207 1.00 98.00 183 ASP A O 1
ATOM 1482 N N . ASP A 1 184 ? 27.723 4.554 -58.149 1.00 97.50 184 ASP A N 1
ATOM 1483 C CA . ASP A 1 184 ? 29.025 5.102 -58.545 1.00 97.50 184 ASP A CA 1
ATOM 1484 C C . ASP A 1 184 ? 29.922 4.012 -59.148 1.00 97.50 184 ASP A C 1
ATOM 1486 O O . ASP A 1 184 ? 30.493 4.190 -60.227 1.00 97.50 184 ASP A O 1
ATOM 1490 N N . HIS A 1 185 ? 30.013 2.844 -58.499 1.00 97.06 185 HIS A N 1
ATOM 1491 C CA . HIS A 1 185 ? 30.760 1.707 -59.035 1.00 97.06 185 HIS A CA 1
ATOM 1492 C C . HIS A 1 185 ? 30.219 1.294 -60.406 1.00 97.06 185 HIS A C 1
ATOM 1494 O O . HIS A 1 185 ? 30.990 1.152 -61.356 1.00 97.06 185 HIS A O 1
ATOM 1500 N N . ARG A 1 186 ? 28.897 1.181 -60.551 1.00 97.88 186 ARG A N 1
ATOM 1501 C CA . ARG A 1 186 ? 28.263 0.873 -61.832 1.00 97.88 186 ARG A CA 1
ATOM 1502 C C . ARG A 1 186 ? 28.607 1.913 -62.902 1.00 97.88 186 ARG A C 1
ATOM 1504 O O . ARG A 1 186 ? 29.002 1.524 -63.997 1.00 97.88 186 ARG A O 1
ATOM 1511 N N . ALA A 1 187 ? 28.529 3.205 -62.590 1.00 97.62 187 ALA A N 1
ATOM 1512 C CA . ALA A 1 187 ? 28.874 4.275 -63.526 1.00 97.62 187 ALA A CA 1
ATOM 1513 C C . ALA A 1 187 ? 30.355 4.233 -63.948 1.00 97.62 187 ALA A C 1
ATOM 1515 O O . ALA A 1 187 ? 30.681 4.433 -65.123 1.00 97.62 187 ALA A O 1
ATOM 1516 N N . THR A 1 188 ? 31.269 3.929 -63.017 1.00 97.12 188 THR A N 1
ATOM 1517 C CA . THR A 1 188 ? 32.696 3.757 -63.343 1.00 97.12 188 THR A CA 1
ATOM 1518 C C . THR A 1 188 ? 32.937 2.552 -64.248 1.00 97.12 188 THR A C 1
ATOM 1520 O O . THR A 1 188 ? 33.683 2.671 -65.217 1.00 97.12 188 THR A O 1
ATOM 1523 N N . VAL A 1 189 ? 32.265 1.423 -63.998 1.00 97.25 189 VAL A N 1
ATOM 1524 C CA . VAL A 1 189 ? 32.335 0.233 -64.858 1.00 97.25 189 VAL A CA 1
ATOM 1525 C C . VAL A 1 189 ? 31.795 0.538 -66.254 1.00 97.25 189 VAL A C 1
ATOM 1527 O O . VAL A 1 189 ? 32.479 0.240 -67.228 1.00 97.25 189 VAL A O 1
ATOM 1530 N N . GLU A 1 190 ? 30.630 1.181 -66.369 1.00 97.25 190 GLU A N 1
ATOM 1531 C CA . GLU A 1 190 ? 30.055 1.592 -67.660 1.00 97.25 190 GLU A CA 1
ATOM 1532 C C . GLU A 1 190 ? 31.010 2.535 -68.423 1.00 97.25 190 GLU A C 1
ATOM 1534 O O . GLU A 1 190 ? 31.213 2.389 -69.630 1.00 97.25 190 GLU A O 1
ATOM 1539 N N . THR A 1 191 ? 31.676 3.456 -67.717 1.00 96.81 191 THR A N 1
ATOM 1540 C CA . THR A 1 191 ? 32.678 4.360 -68.308 1.00 96.81 191 THR A CA 1
ATOM 1541 C C . THR A 1 191 ? 33.909 3.604 -68.812 1.00 96.81 191 THR A C 1
ATOM 1543 O O . THR A 1 191 ? 34.348 3.833 -69.940 1.00 96.81 191 THR A O 1
ATOM 1546 N N . LEU A 1 192 ? 34.469 2.703 -67.999 1.00 96.31 192 LEU A N 1
ATOM 1547 C CA . LEU A 1 192 ? 35.636 1.895 -68.367 1.00 96.31 192 LEU A CA 1
ATOM 1548 C C . LEU A 1 192 ? 35.323 0.945 -69.525 1.00 96.31 192 LEU A C 1
ATOM 1550 O O . LEU A 1 192 ? 36.136 0.815 -70.434 1.00 96.31 192 LEU A O 1
ATOM 1554 N N . GLN A 1 193 ? 34.136 0.335 -69.534 1.00 95.69 193 GLN A N 1
ATOM 1555 C CA . GLN A 1 193 ? 33.654 -0.467 -70.658 1.00 95.69 193 GLN A CA 1
ATOM 1556 C C . GLN A 1 193 ? 33.579 0.375 -71.934 1.00 95.69 193 GLN A C 1
ATOM 1558 O O . GLN A 1 193 ? 34.127 -0.027 -72.954 1.00 95.69 193 GLN A O 1
ATOM 1563 N N . GLY A 1 194 ? 32.998 1.578 -71.873 1.00 95.62 194 GLY A N 1
ATOM 1564 C CA . GLY A 1 194 ? 32.948 2.481 -73.025 1.00 95.62 194 GLY A CA 1
ATOM 1565 C C . GLY A 1 194 ? 34.332 2.913 -73.527 1.00 95.62 194 GLY A C 1
ATOM 1566 O O . GLY A 1 194 ? 34.544 3.034 -74.733 1.00 95.62 194 GLY A O 1
ATOM 1567 N N . GLN A 1 195 ? 35.296 3.133 -72.628 1.00 95.00 195 GLN A N 1
ATOM 1568 C CA . GLN A 1 195 ? 36.689 3.397 -73.006 1.00 95.00 195 GLN A CA 1
ATOM 1569 C C . GLN A 1 195 ? 37.345 2.176 -73.659 1.00 95.00 195 GLN A C 1
ATOM 1571 O O . GLN A 1 195 ? 38.010 2.335 -74.681 1.00 95.00 195 GLN A O 1
ATOM 1576 N N . LEU A 1 196 ? 37.131 0.977 -73.107 1.00 93.31 196 LEU A N 1
ATOM 1577 C CA . LEU A 1 196 ? 37.639 -0.275 -73.662 1.00 93.31 196 LEU A CA 1
ATOM 1578 C C . LEU A 1 196 ? 37.120 -0.485 -75.086 1.00 93.31 196 LEU A C 1
ATOM 1580 O O . LEU A 1 196 ? 37.931 -0.672 -75.983 1.00 93.31 196 LEU A O 1
ATOM 1584 N N . THR A 1 197 ? 35.812 -0.338 -75.319 1.00 94.25 197 THR A N 1
ATOM 1585 C CA . THR A 1 197 ? 35.218 -0.461 -76.662 1.00 94.25 197 THR A CA 1
ATOM 1586 C C . THR A 1 197 ? 35.835 0.534 -77.647 1.00 94.25 197 THR A C 1
ATOM 1588 O O . THR A 1 197 ? 36.173 0.162 -78.765 1.00 94.25 197 THR A O 1
ATOM 1591 N N . ARG A 1 198 ? 36.076 1.790 -77.240 1.00 94.25 198 ARG A N 1
ATOM 1592 C CA . ARG A 1 198 ? 36.758 2.775 -78.104 1.00 94.25 198 ARG A CA 1
ATOM 1593 C C . ARG A 1 198 ? 38.188 2.358 -78.446 1.00 94.25 198 ARG A C 1
ATOM 1595 O O . ARG A 1 198 ? 38.616 2.545 -79.582 1.00 94.25 198 ARG A O 1
ATOM 1602 N N . VAL A 1 199 ? 38.938 1.826 -77.480 1.00 92.69 199 VAL A N 1
ATOM 1603 C CA . VAL A 1 199 ? 40.304 1.329 -77.714 1.00 92.69 199 VAL A CA 1
ATOM 1604 C C . VAL A 1 199 ? 40.281 0.088 -78.605 1.00 92.69 199 VAL A C 1
ATOM 1606 O O . VAL A 1 199 ? 41.108 -0.019 -79.504 1.00 92.69 199 VAL A O 1
ATOM 1609 N N . GLU A 1 200 ? 39.328 -0.821 -78.411 1.00 91.31 200 GLU A N 1
ATOM 1610 C CA . GLU A 1 200 ? 39.113 -1.987 -79.275 1.00 91.31 200 GLU A CA 1
ATOM 1611 C C . GLU A 1 200 ? 38.804 -1.560 -80.717 1.00 91.31 200 GLU A C 1
ATOM 1613 O O . GLU A 1 200 ? 39.428 -2.064 -81.649 1.00 91.31 200 GLU A O 1
ATOM 1618 N N . GLU A 1 201 ? 37.922 -0.576 -80.918 1.00 90.19 201 GLU A N 1
ATOM 1619 C CA . GLU A 1 201 ? 37.634 0.014 -82.232 1.00 90.19 201 GLU A CA 1
ATOM 1620 C C . GLU A 1 201 ? 38.875 0.671 -82.851 1.00 90.19 201 GLU A C 1
ATOM 1622 O O . GLU A 1 201 ? 39.145 0.506 -84.041 1.00 90.19 201 GLU A O 1
ATOM 1627 N N . GLN A 1 202 ? 39.662 1.404 -82.058 1.00 89.06 202 GLN A N 1
ATOM 1628 C CA . GLN A 1 202 ? 40.923 1.996 -82.507 1.00 89.06 202 GLN A CA 1
ATOM 1629 C C . GLN A 1 202 ? 41.945 0.931 -82.901 1.00 89.06 202 GLN A C 1
ATOM 1631 O O . GLN A 1 202 ? 42.565 1.064 -83.951 1.00 89.06 202 GLN A O 1
ATOM 1636 N N . LEU A 1 203 ? 42.111 -0.126 -82.104 1.00 85.12 203 LEU A N 1
ATOM 1637 C CA . LEU A 1 203 ? 42.992 -1.253 -82.408 1.00 85.12 203 LEU A CA 1
ATOM 1638 C C . LEU A 1 203 ? 42.528 -2.002 -83.651 1.00 85.12 203 LEU A C 1
ATOM 1640 O O . LEU A 1 203 ? 43.365 -2.360 -84.469 1.00 85.12 203 LEU A O 1
ATOM 1644 N N . PHE A 1 204 ? 41.223 -2.193 -83.831 1.00 85.12 204 PHE A N 1
ATOM 1645 C CA . PHE A 1 204 ? 40.661 -2.794 -85.034 1.00 85.12 204 PHE A CA 1
ATOM 1646 C C . PHE A 1 204 ? 40.919 -1.922 -86.270 1.00 85.12 204 PHE A C 1
ATOM 1648 O O . PHE A 1 204 ? 41.389 -2.415 -87.295 1.00 85.12 204 PHE A O 1
ATOM 1655 N N . ASN A 1 205 ? 40.693 -0.610 -86.168 1.00 80.19 205 ASN A N 1
ATOM 1656 C CA . ASN A 1 205 ? 40.998 0.349 -87.230 1.00 80.19 205 ASN A CA 1
ATOM 1657 C C . ASN A 1 205 ? 42.498 0.391 -87.541 1.00 80.19 205 ASN A C 1
ATOM 1659 O O . ASN A 1 205 ? 42.879 0.406 -88.709 1.00 80.19 205 ASN A O 1
ATOM 1663 N N . LEU A 1 206 ? 43.352 0.362 -86.517 1.00 77.06 206 LEU A N 1
ATOM 1664 C CA . LEU A 1 206 ? 44.799 0.293 -86.670 1.00 77.06 206 LEU A CA 1
ATOM 1665 C C . LEU A 1 206 ? 45.237 -1.051 -87.241 1.00 77.06 206 LEU A C 1
ATOM 1667 O O . LEU A 1 206 ? 46.081 -1.038 -88.111 1.00 77.06 206 LEU A O 1
ATOM 1671 N N . GLN A 1 207 ? 44.667 -2.194 -86.856 1.00 70.75 207 GLN A N 1
ATOM 1672 C CA . GLN A 1 207 ? 44.934 -3.497 -87.483 1.00 70.75 207 GLN A CA 1
ATOM 1673 C C . GLN A 1 207 ? 44.499 -3.517 -88.953 1.00 70.75 207 GLN A C 1
ATOM 1675 O O . GLN A 1 207 ? 45.228 -4.027 -89.804 1.00 70.75 207 GLN A O 1
ATOM 1680 N N . SER A 1 208 ? 43.351 -2.911 -89.264 1.00 66.50 208 SER A N 1
ATOM 1681 C CA . SER A 1 208 ? 42.866 -2.710 -90.632 1.00 66.50 208 SER A CA 1
ATOM 1682 C C . SER A 1 208 ? 43.827 -1.827 -91.446 1.00 66.50 208 SER A C 1
ATOM 1684 O O . SER A 1 208 ? 44.174 -2.160 -92.580 1.00 66.50 208 SER A O 1
ATOM 1686 N N . GLN A 1 209 ? 44.359 -0.755 -90.848 1.00 57.69 209 GLN A N 1
ATOM 1687 C CA . GLN A 1 209 ? 45.379 0.112 -91.456 1.00 57.69 209 GLN A CA 1
ATOM 1688 C C . GLN A 1 209 ? 46.788 -0.532 -91.487 1.00 57.69 209 GLN A C 1
ATOM 1690 O O . GLN A 1 209 ? 47.558 -0.303 -92.419 1.00 57.69 209 GLN A O 1
ATOM 1695 N N . ASN A 1 210 ? 47.108 -1.408 -90.533 1.00 44.78 210 ASN A N 1
ATOM 1696 C CA . ASN A 1 210 ? 48.381 -2.120 -90.346 1.00 44.78 210 ASN A CA 1
ATOM 1697 C C . ASN A 1 210 ? 48.474 -3.410 -91.187 1.00 44.78 210 ASN A C 1
ATOM 1699 O O . ASN A 1 210 ? 49.515 -4.055 -91.220 1.00 44.78 210 ASN A O 1
ATOM 1703 N N . SER A 1 211 ? 47.456 -3.730 -91.997 1.00 42.59 211 SER A N 1
ATOM 1704 C CA . SER A 1 211 ? 47.671 -4.538 -93.211 1.00 42.59 211 SER A CA 1
ATOM 1705 C C . SER A 1 211 ? 48.543 -3.823 -94.256 1.00 42.59 211 SER A C 1
ATOM 1707 O O . SER A 1 211 ? 48.817 -4.404 -95.307 1.00 42.59 211 SER A O 1
ATOM 1709 N N . LYS A 1 212 ? 48.999 -2.581 -94.007 1.00 44.97 212 LYS A N 1
ATOM 1710 C CA . LYS A 1 212 ? 49.934 -1.890 -94.901 1.00 44.97 212 LYS A CA 1
ATOM 1711 C C . LYS A 1 212 ? 51.227 -1.328 -94.318 1.00 44.97 212 LYS A C 1
ATOM 1713 O O . LYS A 1 212 ? 52.102 -1.159 -95.150 1.00 44.97 212 LYS A O 1
ATOM 1718 N N . HIS A 1 213 ? 51.459 -1.111 -93.021 1.00 38.34 213 HIS A N 1
ATOM 171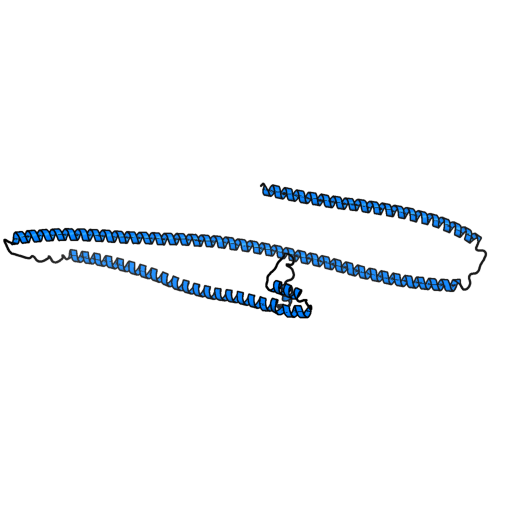9 C CA . HIS A 1 213 ? 52.795 -0.680 -92.552 1.00 38.34 213 HIS A CA 1
ATOM 1720 C C . HIS A 1 213 ? 53.043 -0.928 -91.061 1.00 38.34 213 HIS A C 1
ATOM 1722 O O . HIS A 1 213 ? 52.281 -0.456 -90.226 1.00 38.34 213 HIS A O 1
ATOM 1728 N N . ALA A 1 214 ? 54.161 -1.598 -90.768 1.00 40.72 214 ALA A N 1
ATOM 1729 C CA . ALA A 1 214 ? 54.661 -1.901 -89.433 1.00 40.72 214 ALA A CA 1
ATOM 1730 C C . ALA A 1 214 ? 55.396 -0.721 -88.748 1.00 40.72 214 ALA A C 1
ATOM 1732 O O . ALA A 1 214 ? 56.089 0.043 -89.418 1.00 40.72 214 ALA A O 1
ATOM 1733 N N . GLU A 1 215 ? 55.311 -0.734 -87.405 1.00 38.09 215 GLU A N 1
ATOM 1734 C CA . GLU A 1 215 ? 56.131 -0.080 -86.349 1.00 38.09 215 GLU A CA 1
ATOM 1735 C C . GLU A 1 215 ? 55.927 1.414 -85.985 1.00 38.09 215 GLU A C 1
ATOM 1737 O O . GLU A 1 215 ? 55.492 2.192 -86.833 1.00 38.09 215 GLU A O 1
ATOM 1742 N N . PRO A 1 216 ? 56.316 1.874 -84.758 1.00 49.25 216 PRO A N 1
ATOM 1743 C CA . PRO A 1 216 ? 56.709 1.156 -83.528 1.00 49.25 216 PRO A CA 1
ATOM 1744 C C . PRO A 1 216 ? 55.925 1.562 -82.250 1.00 49.25 216 PRO A C 1
ATOM 1746 O O . PRO A 1 216 ? 55.295 2.612 -82.146 1.00 49.25 216 PRO A O 1
ATOM 1749 N N . PHE A 1 217 ? 56.034 0.695 -81.242 1.00 52.53 217 PHE A N 1
ATOM 1750 C CA . PHE A 1 217 ? 55.594 0.843 -79.849 1.00 52.53 217 PHE A CA 1
ATOM 1751 C C . PHE A 1 217 ? 56.345 1.975 -79.108 1.00 52.53 217 PHE A C 1
ATOM 1753 O O . PHE A 1 217 ? 57.569 2.064 -79.200 1.00 52.53 217 PHE A O 1
ATOM 1760 N N . VAL A 1 218 ? 55.625 2.812 -78.343 1.00 40.56 218 VAL A N 1
ATOM 1761 C CA . VAL A 1 218 ? 56.169 3.955 -77.575 1.00 40.56 218 VAL A CA 1
ATOM 1762 C C . VAL A 1 218 ? 56.023 3.714 -76.068 1.00 40.56 218 VAL A C 1
ATOM 1764 O O . VAL A 1 218 ? 54.946 3.373 -75.584 1.00 40.56 218 VAL A O 1
ATOM 1767 N N . TRP A 1 219 ? 57.126 3.912 -75.339 1.00 46.88 219 TRP A N 1
ATOM 1768 C CA . TRP A 1 219 ? 57.244 3.798 -73.882 1.00 46.88 219 TRP A CA 1
ATOM 1769 C C . TRP A 1 219 ? 56.325 4.772 -73.129 1.00 46.88 219 TRP A C 1
ATOM 1771 O O . TRP A 1 219 ? 56.237 5.955 -73.453 1.00 46.88 219 TRP A O 1
ATOM 1781 N N . THR A 1 220 ? 55.677 4.271 -72.079 1.00 50.50 220 THR A N 1
ATOM 1782 C CA . THR A 1 220 ? 54.893 5.055 -71.119 1.00 50.50 220 THR A CA 1
ATOM 1783 C C . THR A 1 220 ? 55.785 6.015 -70.332 1.00 50.50 220 THR A C 1
ATOM 1785 O O . THR A 1 220 ? 56.788 5.601 -69.754 1.00 50.50 220 THR A O 1
ATOM 1788 N N . VAL A 1 221 ? 55.383 7.286 -70.311 1.00 60.06 221 VAL A N 1
ATOM 1789 C CA . VAL A 1 221 ? 56.019 8.411 -69.609 1.00 60.06 221 VAL A CA 1
ATOM 1790 C C . VAL A 1 221 ? 56.155 8.113 -68.109 1.00 60.06 221 VAL A C 1
ATOM 1792 O O . VAL A 1 221 ? 55.179 7.724 -67.467 1.00 60.06 221 VAL A O 1
ATOM 1795 N N . GLU A 1 222 ? 57.356 8.295 -67.549 1.00 56.75 222 GLU A N 1
ATOM 1796 C CA . GLU A 1 222 ? 57.574 8.244 -66.098 1.00 56.75 222 GLU A CA 1
ATOM 1797 C C . GLU A 1 222 ? 56.773 9.361 -65.398 1.00 56.75 222 GLU A C 1
ATOM 1799 O O . GLU A 1 222 ? 56.815 10.511 -65.847 1.00 56.75 222 GLU A O 1
ATOM 1804 N N . PRO A 1 223 ? 56.041 9.054 -64.308 1.00 64.44 223 PRO A N 1
ATOM 1805 C CA . PRO A 1 223 ? 55.217 10.032 -63.607 1.00 64.44 223 PRO A CA 1
ATOM 1806 C C . PRO A 1 223 ? 56.071 11.179 -63.068 1.00 64.44 223 PRO A C 1
ATOM 1808 O O . PRO A 1 223 ? 57.130 10.976 -62.468 1.00 64.44 223 PRO A O 1
ATOM 1811 N N . THR A 1 224 ? 55.591 12.402 -63.269 1.00 74.81 224 THR A N 1
ATOM 1812 C CA . THR A 1 224 ? 56.314 13.610 -62.868 1.00 74.81 224 THR A CA 1
ATOM 1813 C C . THR A 1 224 ? 56.412 13.720 -61.340 1.00 74.81 224 THR A C 1
ATOM 1815 O O . THR A 1 224 ? 55.574 13.211 -60.589 1.00 74.81 224 THR A O 1
ATOM 1818 N N . LYS A 1 225 ? 57.452 14.400 -60.838 1.00 77.50 225 LYS A N 1
ATOM 1819 C CA . LYS A 1 225 ? 57.674 14.606 -59.393 1.00 77.50 225 LYS A CA 1
ATOM 1820 C C . LYS A 1 225 ? 56.458 15.246 -58.700 1.00 77.50 225 LYS A C 1
ATOM 1822 O O . LYS A 1 225 ? 56.141 14.884 -57.564 1.00 77.50 225 LYS A O 1
ATOM 1827 N N . GLU A 1 226 ? 55.758 16.155 -59.378 1.00 78.75 226 GLU A N 1
ATOM 1828 C CA . GLU A 1 226 ? 54.496 16.746 -58.921 1.00 78.75 226 GLU A CA 1
ATOM 1829 C C . GLU A 1 226 ? 53.378 15.708 -58.735 1.00 78.75 226 GLU A C 1
ATOM 1831 O O . GLU A 1 226 ? 52.712 15.727 -57.701 1.00 78.75 226 GLU A O 1
ATOM 1836 N N . GLU A 1 227 ? 53.186 14.770 -59.668 1.00 79.75 227 GLU A N 1
ATOM 1837 C CA . GLU A 1 227 ? 52.163 13.715 -59.553 1.00 79.75 227 GLU A CA 1
ATOM 1838 C C . GLU A 1 227 ? 52.441 12.771 -58.381 1.00 79.75 227 GLU A C 1
ATOM 1840 O O . GLU A 1 227 ? 51.528 12.389 -57.645 1.00 79.75 227 GLU A O 1
ATOM 1845 N N . LEU A 1 228 ? 53.712 12.413 -58.175 1.00 81.81 228 LEU A N 1
ATOM 1846 C CA . LEU A 1 228 ? 54.130 11.608 -57.027 1.00 81.81 228 LEU A CA 1
ATOM 1847 C C . LEU A 1 228 ? 53.902 12.355 -55.708 1.00 81.81 228 LEU A C 1
ATOM 1849 O O . LEU A 1 228 ? 53.418 11.765 -54.742 1.00 81.81 228 LEU A O 1
ATOM 1853 N N . SER A 1 229 ? 54.178 13.660 -55.681 1.00 82.81 229 SER A N 1
ATOM 1854 C CA . SER A 1 229 ? 53.940 14.508 -54.507 1.00 82.81 229 SER A CA 1
ATOM 1855 C C . SER A 1 229 ? 52.447 14.629 -54.198 1.00 82.81 229 SER A C 1
ATOM 1857 O O . SER A 1 229 ? 52.046 14.505 -53.042 1.00 82.81 229 SER A O 1
ATOM 1859 N N . GLN A 1 230 ? 51.603 14.788 -55.221 1.00 85.31 230 GLN A N 1
ATOM 1860 C CA . GLN A 1 230 ? 50.149 14.808 -55.060 1.00 85.31 230 GLN A CA 1
ATOM 1861 C C . GLN A 1 230 ? 49.629 13.476 -54.511 1.00 85.31 230 GLN A C 1
ATOM 1863 O O . GLN A 1 230 ? 48.940 13.475 -53.492 1.00 85.31 230 GLN A O 1
ATOM 1868 N N . LYS A 1 231 ? 50.028 12.340 -55.100 1.00 87.38 231 LYS A N 1
ATOM 1869 C CA . LYS A 1 231 ? 49.654 11.005 -54.601 1.00 87.38 231 LYS A CA 1
ATOM 1870 C C . LYS A 1 231 ? 50.087 10.791 -53.154 1.00 87.38 231 LYS A C 1
ATOM 1872 O O . LYS A 1 231 ? 49.303 10.264 -52.370 1.00 87.38 231 LYS A O 1
ATOM 1877 N N . LEU A 1 232 ? 51.288 11.241 -52.790 1.00 87.81 232 LEU A N 1
ATOM 1878 C CA . LEU A 1 232 ? 51.772 11.172 -51.416 1.00 87.81 232 LEU A CA 1
ATOM 1879 C C . LEU A 1 232 ? 50.891 12.008 -50.482 1.00 87.81 232 LEU A C 1
ATOM 1881 O O . LEU A 1 232 ? 50.435 11.490 -49.474 1.00 87.81 232 LEU A O 1
ATOM 1885 N N . THR A 1 233 ? 50.565 13.255 -50.836 1.00 89.94 233 THR A N 1
ATOM 1886 C CA . THR A 1 233 ? 49.682 14.091 -50.002 1.00 89.94 233 THR A CA 1
ATOM 1887 C C . THR A 1 233 ? 48.276 13.511 -49.849 1.00 89.94 233 THR A C 1
ATOM 1889 O O . THR A 1 233 ? 47.707 13.568 -48.760 1.00 89.94 233 THR A O 1
ATOM 1892 N N . THR A 1 234 ? 47.717 12.915 -50.906 1.00 86.06 234 THR A N 1
ATOM 1893 C CA . THR A 1 234 ? 46.410 12.250 -50.853 1.00 86.06 234 THR A CA 1
ATOM 1894 C C . THR A 1 234 ? 46.463 10.998 -49.982 1.00 86.06 234 THR A C 1
ATOM 1896 O O . THR A 1 234 ? 45.573 10.798 -49.158 1.00 86.06 234 THR A O 1
ATOM 1899 N N . ALA A 1 235 ? 47.519 10.189 -50.108 1.00 85.00 235 ALA A N 1
ATOM 1900 C CA . ALA A 1 235 ? 47.736 9.019 -49.264 1.00 85.00 235 ALA A CA 1
ATOM 1901 C C . ALA A 1 235 ? 47.916 9.409 -47.787 1.00 85.00 235 ALA A C 1
ATOM 1903 O O . ALA A 1 235 ? 47.290 8.798 -46.925 1.00 85.00 235 ALA A O 1
ATOM 1904 N N . THR A 1 236 ? 48.678 10.467 -47.490 1.00 88.75 236 THR A N 1
ATOM 1905 C CA . THR A 1 236 ? 48.866 10.975 -46.122 1.00 88.75 236 THR A CA 1
ATOM 1906 C C . THR A 1 236 ? 47.548 11.442 -45.510 1.00 88.75 236 THR A C 1
ATOM 1908 O O . THR A 1 236 ? 47.213 11.019 -44.409 1.00 88.75 236 THR A O 1
ATOM 1911 N N . ARG A 1 237 ? 46.738 12.224 -46.240 1.00 91.31 237 ARG A N 1
ATOM 1912 C CA . ARG A 1 237 ? 45.407 12.648 -45.759 1.00 91.31 237 ARG A CA 1
ATOM 1913 C C . ARG A 1 237 ? 44.457 11.469 -45.553 1.00 91.31 237 ARG A C 1
ATOM 1915 O O . ARG A 1 237 ? 43.704 11.445 -44.585 1.00 91.31 237 ARG A O 1
ATOM 1922 N N . SER A 1 238 ? 44.491 10.479 -46.447 1.00 91.44 238 SER A N 1
ATOM 1923 C CA . SER A 1 238 ? 43.703 9.252 -46.286 1.00 91.44 238 SER A CA 1
ATOM 1924 C C . SER A 1 238 ? 44.133 8.465 -45.046 1.00 91.44 238 SER A C 1
ATOM 1926 O O . SER A 1 238 ? 43.282 7.905 -44.359 1.00 91.44 238 SER A O 1
ATOM 1928 N N . MET A 1 239 ? 45.433 8.423 -44.753 1.00 92.81 239 MET A N 1
ATOM 1929 C CA . MET A 1 239 ? 45.982 7.764 -43.569 1.00 92.81 239 MET A CA 1
ATOM 1930 C C . MET A 1 239 ? 45.581 8.496 -42.282 1.00 92.81 239 MET A C 1
ATOM 1932 O O . MET A 1 239 ? 45.163 7.857 -41.322 1.00 92.81 239 MET A O 1
ATOM 1936 N N . GLU A 1 240 ? 45.636 9.830 -42.271 1.00 91.94 240 GLU A N 1
ATOM 1937 C CA . GLU A 1 240 ? 45.172 10.658 -41.148 1.00 91.94 240 GLU A CA 1
ATOM 1938 C C . GLU A 1 240 ? 43.680 10.444 -40.865 1.00 91.94 240 GLU A C 1
ATOM 1940 O O . GLU A 1 240 ? 43.287 10.247 -39.714 1.00 91.94 240 GLU A O 1
ATOM 1945 N N . HIS A 1 241 ? 42.848 10.409 -41.910 1.00 93.44 241 HIS A N 1
ATOM 1946 C CA . HIS A 1 241 ? 41.423 10.121 -41.767 1.00 93.44 241 HIS A CA 1
ATOM 1947 C C . HIS A 1 241 ? 41.173 8.711 -41.211 1.00 93.44 241 HIS A C 1
ATOM 1949 O O . HIS A 1 241 ? 40.364 8.547 -40.298 1.00 93.44 241 HIS A O 1
ATOM 1955 N N . MET A 1 242 ? 41.903 7.704 -41.703 1.00 89.81 242 MET A N 1
ATOM 1956 C CA . MET A 1 242 ? 41.799 6.327 -41.214 1.00 89.81 242 MET A CA 1
ATOM 1957 C C . MET A 1 242 ? 42.225 6.200 -39.746 1.00 89.81 242 MET A C 1
ATOM 1959 O O . MET A 1 242 ? 41.557 5.504 -38.987 1.00 89.81 242 MET A O 1
ATOM 1963 N N . ASN A 1 243 ? 43.267 6.918 -39.318 1.00 92.31 243 ASN A N 1
ATOM 1964 C CA . ASN A 1 243 ? 43.668 6.976 -37.909 1.00 92.31 243 ASN A CA 1
ATOM 1965 C C . ASN A 1 243 ? 42.611 7.656 -37.030 1.00 92.31 243 ASN A C 1
ATOM 1967 O O . ASN A 1 243 ? 42.349 7.197 -35.922 1.00 92.31 243 ASN A O 1
ATOM 1971 N N . SER A 1 244 ? 41.976 8.726 -37.516 1.00 92.94 244 SER A N 1
ATOM 1972 C CA . SER A 1 244 ? 40.881 9.374 -36.785 1.00 92.94 244 SER A CA 1
ATOM 1973 C C . SER A 1 244 ? 39.695 8.428 -36.598 1.00 92.94 244 SER A C 1
ATOM 1975 O O . SER A 1 244 ? 39.158 8.336 -35.497 1.00 92.94 244 SER A O 1
ATOM 1977 N N . LEU A 1 245 ? 39.312 7.701 -37.654 1.00 93.94 245 LEU A N 1
ATOM 1978 C CA . LEU A 1 245 ? 38.262 6.686 -37.576 1.00 93.94 245 LEU A CA 1
ATOM 1979 C C . LEU A 1 245 ? 38.660 5.549 -36.633 1.00 93.94 245 LEU A C 1
ATOM 1981 O O . LEU A 1 245 ? 37.834 5.104 -35.844 1.00 93.94 245 LEU A O 1
ATOM 1985 N N . LEU A 1 246 ? 39.921 5.110 -36.662 1.00 93.62 246 LEU A N 1
ATOM 1986 C CA . LEU A 1 246 ? 40.414 4.085 -35.747 1.00 93.62 246 LEU A CA 1
ATOM 1987 C C . LEU A 1 246 ? 40.243 4.528 -34.290 1.00 93.62 246 LEU A C 1
ATOM 1989 O O . LEU A 1 246 ? 39.632 3.801 -33.514 1.00 93.62 246 LEU A O 1
ATOM 1993 N N . HIS A 1 247 ? 40.672 5.737 -33.932 1.00 95.06 247 HIS A N 1
ATOM 1994 C CA . HIS A 1 247 ? 40.499 6.248 -32.571 1.00 95.06 247 HIS A CA 1
ATOM 1995 C C . HIS A 1 247 ? 39.030 6.392 -32.159 1.00 95.06 247 HIS A C 1
ATOM 1997 O O . HIS A 1 247 ? 38.678 6.083 -31.021 1.00 95.06 247 HIS A O 1
ATOM 2003 N N . GLU A 1 248 ? 38.149 6.803 -33.072 1.00 94.38 248 GLU A N 1
ATOM 2004 C CA . GLU A 1 248 ? 36.706 6.838 -32.813 1.00 94.38 248 GLU A CA 1
ATOM 2005 C C . GLU A 1 248 ? 36.138 5.422 -32.588 1.00 94.38 248 GLU A C 1
ATOM 2007 O O . GLU A 1 248 ? 35.360 5.191 -31.656 1.00 94.38 248 GLU A O 1
ATOM 2012 N N . THR A 1 249 ? 36.587 4.429 -33.365 1.00 92.75 249 THR A N 1
ATOM 2013 C CA . THR A 1 249 ? 36.207 3.020 -33.161 1.00 92.75 249 THR A CA 1
ATOM 2014 C C . THR A 1 249 ? 36.776 2.433 -31.865 1.00 92.75 249 THR A C 1
ATOM 2016 O O . THR A 1 249 ? 36.104 1.658 -31.188 1.00 92.75 249 THR A O 1
ATOM 2019 N N . GLU A 1 250 ? 37.986 2.818 -31.462 1.00 93.25 250 GLU A N 1
ATOM 2020 C CA . GLU A 1 250 ? 38.595 2.409 -30.192 1.00 93.25 250 GLU A CA 1
ATOM 2021 C C . GLU A 1 250 ? 37.837 3.003 -28.998 1.00 93.25 250 GLU A C 1
ATOM 2023 O O . GLU A 1 250 ? 37.526 2.286 -28.044 1.00 93.25 250 GLU A O 1
ATOM 2028 N N . ALA A 1 251 ? 37.473 4.287 -29.070 1.00 92.00 251 ALA A N 1
ATOM 2029 C CA . ALA A 1 251 ? 36.705 4.969 -28.031 1.00 92.00 251 ALA A CA 1
ATOM 2030 C C . ALA A 1 251 ? 35.298 4.370 -27.872 1.00 92.00 251 ALA A C 1
ATOM 2032 O O . ALA A 1 251 ? 34.857 4.094 -26.755 1.00 92.00 251 ALA A O 1
ATOM 2033 N N . THR A 1 252 ? 34.603 4.109 -28.982 1.00 94.19 252 THR A N 1
ATOM 2034 C CA . THR A 1 252 ? 33.281 3.459 -28.950 1.00 94.19 252 THR A CA 1
ATOM 2035 C C . THR A 1 252 ? 33.362 2.027 -28.418 1.00 94.19 252 THR A C 1
ATOM 2037 O O . THR A 1 252 ? 32.536 1.637 -27.590 1.00 94.19 252 THR A O 1
ATOM 2040 N N . ASN A 1 253 ? 34.392 1.263 -28.792 1.00 92.62 253 ASN A N 1
ATOM 2041 C CA . ASN A 1 253 ? 34.636 -0.066 -28.231 1.00 92.62 253 ASN A CA 1
ATOM 2042 C C . ASN A 1 253 ? 34.892 -0.030 -26.718 1.00 92.62 253 ASN A C 1
ATOM 2044 O O . ASN A 1 253 ? 34.394 -0.901 -26.003 1.00 92.62 253 ASN A O 1
ATOM 2048 N N . ALA A 1 254 ? 35.622 0.967 -26.209 1.00 93.44 254 ALA A N 1
ATOM 2049 C CA . ALA A 1 254 ? 35.845 1.123 -24.772 1.00 93.44 254 ALA A CA 1
ATOM 2050 C C . ALA A 1 254 ? 34.526 1.321 -24.004 1.00 93.44 254 ALA A C 1
ATOM 2052 O O . ALA A 1 254 ? 34.287 0.640 -23.005 1.00 93.44 254 ALA A O 1
ATOM 2053 N N . VAL A 1 255 ? 33.632 2.172 -24.519 1.00 93.75 255 VAL A N 1
ATOM 2054 C CA . VAL A 1 255 ? 32.301 2.402 -23.929 1.00 93.75 255 VAL A CA 1
ATOM 2055 C C . VAL A 1 255 ? 31.447 1.132 -23.962 1.00 93.75 255 VAL A C 1
ATOM 2057 O O . VAL A 1 255 ? 30.820 0.780 -22.963 1.00 93.75 255 VAL A O 1
ATOM 2060 N N . LEU A 1 256 ? 31.437 0.404 -25.083 1.00 94.56 256 LEU A N 1
ATOM 2061 C CA . LEU A 1 256 ? 30.702 -0.861 -25.190 1.00 94.56 256 LEU A CA 1
ATOM 2062 C C . LEU A 1 256 ? 31.228 -1.912 -24.204 1.00 94.56 256 LEU A C 1
ATOM 2064 O O . LEU A 1 256 ? 30.438 -2.635 -23.594 1.00 94.56 256 LEU A O 1
ATOM 2068 N N . MET A 1 257 ? 32.546 -1.985 -24.003 1.00 92.06 257 MET A N 1
ATOM 2069 C CA . MET A 1 257 ? 33.137 -2.878 -23.005 1.00 92.06 257 MET A CA 1
ATOM 2070 C C . MET A 1 257 ? 32.672 -2.537 -21.584 1.00 92.06 257 MET A C 1
ATOM 2072 O O . MET A 1 257 ? 32.330 -3.450 -20.832 1.00 92.06 257 MET A O 1
ATOM 2076 N N . GLU A 1 258 ? 32.589 -1.255 -21.226 1.00 95.69 258 GLU A N 1
ATOM 2077 C CA . GLU A 1 258 ? 32.077 -0.817 -19.921 1.00 95.69 258 GLU A CA 1
ATOM 2078 C C . GLU A 1 258 ? 30.577 -1.116 -19.750 1.00 95.69 258 GLU A C 1
ATOM 2080 O O . GLU A 1 258 ? 30.145 -1.622 -18.714 1.00 95.69 258 GLU A O 1
ATOM 2085 N N . GLN A 1 259 ? 29.766 -0.916 -20.789 1.00 92.69 259 GLN A N 1
ATOM 2086 C CA . GLN A 1 259 ? 28.354 -1.308 -20.745 1.00 92.69 259 GLN A CA 1
ATOM 2087 C C . GLN A 1 259 ? 28.189 -2.818 -20.539 1.00 92.69 259 GLN A C 1
ATOM 2089 O O . GLN A 1 259 ? 27.342 -3.248 -19.755 1.00 92.69 259 GLN A O 1
ATOM 2094 N N . ILE A 1 260 ? 29.024 -3.640 -21.184 1.00 91.38 260 ILE A N 1
ATOM 2095 C CA . ILE A 1 260 ? 29.009 -5.097 -21.003 1.00 91.38 260 ILE A CA 1
ATOM 2096 C C . ILE A 1 260 ? 29.348 -5.479 -19.558 1.00 91.38 260 ILE A C 1
ATOM 2098 O O . ILE A 1 260 ? 28.729 -6.400 -19.016 1.00 91.38 260 ILE A O 1
ATOM 2102 N N . THR A 1 261 ? 30.321 -4.824 -18.917 1.00 94.50 261 THR A N 1
ATOM 2103 C CA . THR A 1 261 ? 30.669 -5.136 -17.521 1.00 94.50 261 THR A CA 1
ATOM 2104 C C . THR A 1 261 ? 29.548 -4.735 -16.566 1.00 94.50 261 THR A C 1
ATOM 2106 O O . THR A 1 261 ? 29.177 -5.544 -15.708 1.00 94.50 261 THR A O 1
ATOM 2109 N N . LEU A 1 262 ? 28.943 -3.559 -16.761 1.00 94.56 262 LEU A N 1
ATOM 2110 C CA . LEU A 1 262 ? 27.798 -3.096 -15.975 1.00 94.56 262 LEU A CA 1
ATOM 2111 C C . LEU A 1 262 ? 26.590 -4.023 -16.137 1.00 94.56 262 LEU A C 1
ATOM 2113 O O . LEU A 1 262 ? 26.065 -4.511 -15.136 1.00 94.56 262 LEU A O 1
ATOM 2117 N N . LEU A 1 263 ? 26.210 -4.364 -17.370 1.00 94.88 263 LEU A N 1
ATOM 2118 C CA . LEU A 1 263 ? 25.105 -5.289 -17.642 1.00 94.88 263 LEU A CA 1
ATOM 2119 C C . LEU A 1 263 ? 25.348 -6.667 -17.021 1.00 94.88 263 LEU A C 1
ATOM 2121 O O . LEU A 1 263 ? 24.457 -7.220 -16.380 1.00 94.88 263 LEU A O 1
ATOM 2125 N N . LYS A 1 264 ? 26.566 -7.214 -17.132 1.00 96.94 264 LYS A N 1
ATOM 2126 C CA . LYS A 1 264 ? 26.922 -8.481 -16.471 1.00 96.94 264 LYS A CA 1
ATOM 2127 C C . LYS A 1 264 ? 26.785 -8.393 -14.950 1.00 96.94 264 LYS A C 1
ATOM 2129 O O . LYS A 1 264 ? 26.363 -9.367 -14.328 1.00 96.94 264 LYS A O 1
ATOM 2134 N N . SER A 1 265 ? 27.158 -7.267 -14.343 1.00 91.69 265 SER A N 1
ATOM 2135 C CA . SER A 1 265 ? 27.018 -7.067 -12.896 1.00 91.69 265 SER A CA 1
ATOM 2136 C C . SER A 1 265 ? 25.549 -6.984 -12.466 1.00 91.69 265 SER A C 1
ATOM 2138 O O . SER A 1 265 ? 25.171 -7.579 -11.453 1.00 91.69 265 SER A O 1
ATOM 2140 N N . GLU A 1 266 ? 24.713 -6.339 -13.279 1.00 94.06 266 GLU A N 1
ATOM 2141 C CA . GLU A 1 266 ? 23.288 -6.164 -13.021 1.00 94.06 266 GLU A CA 1
ATOM 2142 C C . GLU A 1 266 ? 22.519 -7.479 -13.171 1.00 94.06 266 GLU A C 1
ATOM 2144 O O . GLU A 1 266 ? 21.727 -7.826 -12.297 1.00 94.06 266 GLU A O 1
ATOM 2149 N N . VAL A 1 267 ? 22.833 -8.286 -14.190 1.00 89.88 267 VAL A N 1
ATOM 2150 C CA . VAL A 1 267 ? 22.271 -9.640 -14.346 1.00 89.88 267 VAL A CA 1
ATOM 2151 C C . VAL A 1 267 ? 22.551 -10.490 -13.104 1.00 89.88 267 VAL A C 1
ATOM 2153 O O . VAL A 1 267 ? 21.621 -11.026 -12.505 1.00 89.88 267 VAL A O 1
ATOM 2156 N N . ARG A 1 268 ? 23.800 -10.523 -12.619 1.00 94.75 268 ARG A N 1
ATOM 2157 C CA . ARG A 1 268 ? 24.156 -11.265 -11.390 1.00 94.75 268 ARG A CA 1
ATOM 2158 C C . ARG A 1 268 ? 23.459 -10.728 -10.138 1.00 94.75 268 ARG A C 1
ATOM 2160 O O . ARG A 1 268 ? 23.281 -11.445 -9.151 1.00 94.75 268 ARG A O 1
ATOM 2167 N N . ARG A 1 269 ? 23.138 -9.432 -10.098 1.00 95.69 269 ARG A N 1
ATOM 2168 C CA . ARG A 1 269 ? 22.376 -8.823 -8.998 1.00 95.69 269 ARG A CA 1
ATOM 2169 C C . ARG A 1 269 ? 20.918 -9.275 -9.046 1.00 95.69 269 ARG A C 1
ATOM 21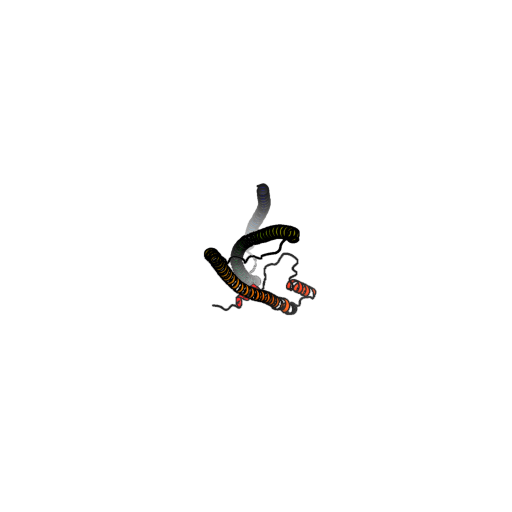71 O O . ARG A 1 269 ? 20.388 -9.662 -8.005 1.00 95.69 269 ARG A O 1
ATOM 2178 N N . LEU A 1 270 ? 20.307 -9.257 -10.228 1.00 90.44 270 LEU A N 1
ATOM 2179 C CA . LEU A 1 270 ? 18.931 -9.694 -10.453 1.00 90.44 270 LEU A CA 1
ATOM 2180 C C . LEU A 1 270 ? 18.753 -11.189 -10.169 1.00 90.44 270 LEU A C 1
ATOM 2182 O O . LEU A 1 270 ? 17.805 -11.548 -9.479 1.00 90.44 270 LEU A O 1
ATOM 2186 N N . GLU A 1 271 ? 19.693 -12.040 -10.585 1.00 91.06 271 GLU A N 1
ATOM 2187 C CA . GLU A 1 271 ? 19.683 -13.482 -10.285 1.00 91.06 271 GLU A CA 1
ATOM 2188 C C . GLU A 1 271 ? 19.659 -13.752 -8.773 1.00 91.06 271 GLU A C 1
ATOM 2190 O O . GLU A 1 271 ? 18.784 -14.460 -8.274 1.00 91.06 271 GLU A O 1
ATOM 2195 N N . ARG A 1 272 ? 20.551 -13.104 -8.009 1.00 92.25 272 ARG A N 1
ATOM 2196 C CA . ARG A 1 272 ? 20.556 -13.212 -6.538 1.00 92.25 272 ARG A CA 1
ATOM 2197 C C . ARG A 1 272 ? 19.259 -12.711 -5.912 1.00 92.25 272 ARG A C 1
ATOM 2199 O O . ARG A 1 272 ? 18.827 -13.238 -4.889 1.00 92.25 272 ARG A O 1
ATOM 2206 N N . ASN A 1 273 ? 18.656 -11.665 -6.474 1.00 86.44 273 ASN A N 1
ATOM 2207 C CA . ASN A 1 273 ? 17.389 -11.152 -5.965 1.00 86.44 273 ASN A CA 1
ATOM 2208 C C . ASN A 1 273 ? 16.244 -12.140 -6.231 1.00 86.44 273 ASN A C 1
ATOM 2210 O O . ASN A 1 273 ? 15.456 -12.424 -5.334 1.00 86.44 273 ASN A O 1
ATOM 2214 N N . GLN A 1 274 ? 16.223 -12.756 -7.413 1.00 88.50 274 GLN A N 1
ATOM 2215 C CA . GLN A 1 274 ? 15.258 -13.795 -7.761 1.00 88.50 274 GLN A CA 1
ATOM 2216 C C . GLN A 1 274 ? 15.387 -15.034 -6.856 1.00 88.50 274 GLN A C 1
ATOM 2218 O O . GLN A 1 274 ? 14.384 -15.622 -6.452 1.00 88.50 274 GLN A O 1
ATOM 2223 N N . GLU A 1 275 ? 16.606 -15.441 -6.491 1.00 85.94 275 GLU A N 1
ATOM 2224 C CA . GLU A 1 275 ? 16.827 -16.518 -5.513 1.00 85.94 275 GLU A CA 1
ATOM 2225 C C . GLU A 1 275 ? 16.305 -16.160 -4.115 1.00 85.94 275 GLU A C 1
ATOM 2227 O O . GLU A 1 275 ? 15.735 -17.013 -3.426 1.00 85.94 275 GLU A O 1
ATOM 2232 N N . ARG A 1 276 ? 16.451 -14.896 -3.696 1.00 82.19 276 ARG A N 1
ATOM 2233 C CA . ARG A 1 276 ? 15.879 -14.404 -2.434 1.00 82.19 276 ARG A CA 1
ATOM 2234 C C . ARG A 1 276 ? 14.357 -14.427 -2.463 1.00 82.19 276 ARG A C 1
ATOM 2236 O O . ARG A 1 276 ? 13.768 -14.907 -1.503 1.00 82.19 276 ARG A O 1
ATOM 2243 N N . GLU A 1 277 ? 13.726 -13.993 -3.551 1.00 80.06 277 GLU A N 1
ATOM 2244 C CA . GLU A 1 277 ? 12.267 -14.071 -3.711 1.00 80.06 277 GLU A CA 1
ATOM 2245 C C . GLU A 1 277 ? 11.762 -15.517 -3.632 1.00 80.06 277 GLU A C 1
ATOM 2247 O O . GLU A 1 277 ? 10.834 -15.806 -2.876 1.00 80.06 277 GLU A O 1
ATOM 2252 N N . LYS A 1 278 ? 12.427 -16.455 -4.321 1.00 84.12 278 LYS A N 1
ATOM 2253 C CA . LYS A 1 278 ? 12.121 -17.893 -4.206 1.00 84.12 278 LYS A CA 1
ATOM 2254 C C . LYS A 1 278 ? 12.274 -18.395 -2.768 1.00 84.12 278 LYS A C 1
ATOM 2256 O O . LYS A 1 278 ? 11.446 -19.162 -2.289 1.00 84.12 278 LYS A O 1
ATOM 2261 N N . SER A 1 279 ? 13.315 -17.952 -2.064 1.00 75.06 279 SER A N 1
ATOM 2262 C CA . SER A 1 279 ? 13.558 -18.332 -0.666 1.00 75.06 279 SER A CA 1
ATOM 2263 C C . SER A 1 279 ? 12.497 -17.769 0.283 1.00 75.06 279 SER A C 1
ATOM 2265 O O . SER A 1 279 ? 12.079 -18.466 1.203 1.00 75.06 279 SER A O 1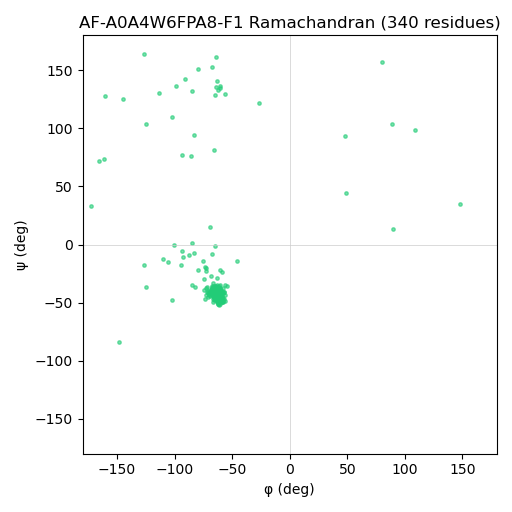
ATOM 2267 N N . VAL A 1 280 ? 12.020 -16.544 0.049 1.00 77.81 280 VAL A N 1
ATOM 2268 C CA . VAL A 1 280 ? 10.915 -15.937 0.807 1.00 77.81 280 VAL A CA 1
ATOM 2269 C C . VAL A 1 280 ? 9.618 -16.714 0.580 1.00 77.81 280 VAL A C 1
ATOM 2271 O O . VAL A 1 280 ? 8.961 -17.068 1.556 1.00 77.81 280 VAL A O 1
ATOM 2274 N N . ALA A 1 281 ? 9.298 -17.073 -0.667 1.00 74.94 281 ALA A N 1
ATOM 2275 C CA . ALA A 1 281 ? 8.141 -17.916 -0.973 1.00 74.94 281 ALA A CA 1
ATOM 2276 C C . ALA A 1 281 ? 8.239 -19.300 -0.301 1.00 74.94 281 ALA A C 1
ATOM 2278 O O . ALA A 1 281 ? 7.263 -19.802 0.257 1.00 74.94 281 ALA A O 1
ATOM 2279 N N . ASN A 1 282 ? 9.435 -19.899 -0.277 1.00 73.38 282 ASN A N 1
ATOM 2280 C CA . ASN A 1 282 ? 9.679 -21.163 0.420 1.00 73.38 282 ASN A CA 1
ATOM 2281 C C . ASN A 1 282 ? 9.514 -21.036 1.944 1.00 73.38 282 ASN A C 1
ATOM 2283 O O . ASN A 1 282 ? 8.960 -21.937 2.573 1.00 73.38 282 ASN A O 1
ATOM 2287 N N . LEU A 1 283 ? 9.973 -19.936 2.550 1.00 78.06 283 LEU A N 1
ATOM 2288 C CA . LEU A 1 283 ? 9.778 -19.668 3.979 1.00 78.06 283 LEU A CA 1
ATOM 2289 C C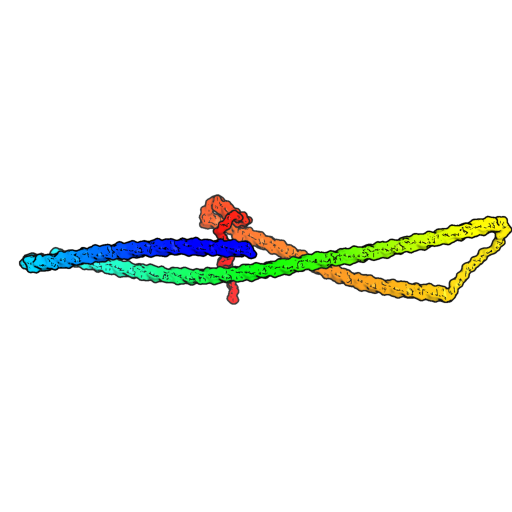 . LEU A 1 283 ? 8.304 -19.448 4.317 1.00 78.06 283 LEU A C 1
ATOM 2291 O O . LEU A 1 283 ? 7.841 -19.920 5.351 1.00 78.06 283 LEU A O 1
ATOM 2295 N N . GLU A 1 284 ? 7.557 -18.777 3.446 1.00 75.25 284 GLU A N 1
ATOM 2296 C CA . GLU A 1 284 ? 6.117 -18.592 3.605 1.00 75.25 284 GLU A CA 1
ATOM 2297 C C . GLU A 1 284 ? 5.363 -19.923 3.504 1.00 75.25 284 GLU A C 1
ATOM 2299 O O . GLU A 1 284 ? 4.507 -20.215 4.340 1.00 75.25 284 GLU A O 1
ATOM 2304 N N . TYR A 1 285 ? 5.744 -20.788 2.559 1.00 74.62 285 TYR A N 1
ATOM 2305 C CA . TYR A 1 285 ? 5.240 -22.159 2.490 1.00 74.62 285 TYR A CA 1
ATOM 2306 C C . TYR A 1 285 ? 5.539 -22.937 3.780 1.00 74.62 285 TYR A C 1
ATOM 2308 O O . TYR A 1 285 ? 4.633 -23.523 4.373 1.00 74.62 285 TYR A O 1
ATOM 2316 N N . LEU A 1 286 ? 6.786 -22.897 4.260 1.00 69.50 286 LEU A N 1
ATOM 2317 C CA . LEU A 1 286 ? 7.197 -23.598 5.478 1.00 69.50 286 LEU A CA 1
ATOM 2318 C C . LEU A 1 286 ? 6.445 -23.084 6.713 1.00 69.50 286 LEU A C 1
ATOM 2320 O O . LEU A 1 286 ? 5.986 -23.878 7.534 1.00 69.50 286 LEU A O 1
ATOM 2324 N N . LYS A 1 287 ? 6.269 -21.763 6.817 1.00 76.50 287 LYS A N 1
ATOM 2325 C CA . LYS A 1 287 ? 5.461 -21.119 7.854 1.00 76.50 287 LYS A CA 1
ATOM 2326 C C . LYS A 1 287 ? 4.019 -21.620 7.810 1.00 76.50 287 LYS A C 1
ATOM 2328 O O . LYS A 1 287 ? 3.481 -22.005 8.841 1.00 76.50 287 LYS A O 1
ATOM 2333 N N . ASN A 1 288 ? 3.404 -21.677 6.631 1.00 71.88 288 ASN A N 1
ATOM 2334 C CA . ASN A 1 288 ? 2.029 -22.153 6.478 1.00 71.88 288 ASN A CA 1
ATOM 2335 C C . ASN A 1 288 ? 1.879 -23.637 6.861 1.00 71.88 288 ASN A C 1
ATOM 2337 O O . ASN A 1 288 ? 0.898 -24.012 7.506 1.00 71.88 288 ASN A O 1
ATOM 2341 N N . VAL A 1 289 ? 2.867 -24.474 6.533 1.00 70.31 289 VAL A N 1
ATOM 2342 C CA . VAL A 1 289 ? 2.890 -25.893 6.923 1.00 70.31 289 VAL A CA 1
ATOM 2343 C C . VAL A 1 289 ? 3.042 -26.052 8.441 1.00 70.31 289 VAL A C 1
ATOM 2345 O O . VAL A 1 289 ? 2.287 -26.807 9.057 1.00 70.31 289 VAL A O 1
ATOM 2348 N N . LEU A 1 290 ? 3.979 -25.325 9.057 1.00 65.50 290 LEU A N 1
ATOM 2349 C CA . LEU A 1 290 ? 4.269 -25.428 10.490 1.00 65.50 290 LEU A CA 1
ATOM 2350 C C . LEU A 1 290 ? 3.187 -24.798 11.372 1.00 65.50 290 LEU A C 1
ATOM 2352 O O . LEU A 1 290 ? 2.803 -25.384 12.377 1.00 65.50 290 LEU A O 1
ATOM 2356 N N . GLU A 1 291 ? 2.683 -23.617 11.024 1.00 67.94 291 GLU A N 1
ATOM 2357 C CA . GLU A 1 291 ? 1.742 -22.896 11.884 1.00 67.94 291 GLU A CA 1
ATOM 2358 C C . GLU A 1 291 ? 0.297 -23.345 11.672 1.00 67.94 291 GLU A C 1
ATOM 2360 O O . GLU A 1 291 ? -0.469 -23.375 12.624 1.00 67.94 291 GLU A O 1
ATOM 2365 N N . ARG A 1 292 ? -0.120 -23.695 10.449 1.00 67.94 292 ARG A N 1
ATOM 2366 C CA . ARG A 1 292 ? -1.545 -23.962 10.178 1.00 67.94 292 ARG A CA 1
ATOM 2367 C C . ARG A 1 292 ? -1.864 -25.448 10.106 1.00 67.94 292 ARG A C 1
ATOM 2369 O O . ARG A 1 292 ? -2.805 -25.900 10.753 1.00 67.94 292 ARG A O 1
ATOM 2376 N N . GLN A 1 293 ? -1.078 -26.225 9.362 1.00 65.62 293 GLN A N 1
ATOM 2377 C CA . GLN A 1 293 ? -1.367 -27.651 9.162 1.00 65.62 293 GLN A CA 1
ATOM 2378 C C . GLN A 1 293 ? -0.877 -28.528 10.320 1.00 65.62 293 GLN A C 1
ATOM 2380 O O . GLN A 1 293 ? -1.578 -29.463 10.704 1.00 65.62 293 GLN A O 1
ATOM 2385 N N . ALA A 1 294 ? 0.273 -28.221 10.929 1.00 65.56 294 ALA A N 1
ATOM 2386 C CA . ALA A 1 294 ? 0.779 -29.006 12.060 1.00 65.56 294 ALA A CA 1
ATOM 2387 C C . ALA A 1 294 ? -0.017 -28.789 13.365 1.00 65.56 294 ALA A C 1
ATOM 2389 O O . ALA A 1 294 ? -0.030 -29.670 14.226 1.00 65.56 294 ALA A O 1
ATOM 2390 N N . LEU A 1 295 ? -0.726 -27.661 13.504 1.00 71.31 295 LEU A N 1
ATOM 2391 C CA . LEU A 1 295 ? -1.595 -27.393 14.658 1.00 71.31 295 LEU A CA 1
ATOM 2392 C C . LEU A 1 295 ? -2.962 -28.088 14.564 1.00 71.31 295 LEU A C 1
ATOM 2394 O O . LEU A 1 295 ? -3.593 -28.336 15.588 1.00 71.31 295 LEU A O 1
ATOM 2398 N N . LEU A 1 296 ? -3.416 -28.459 13.366 1.00 71.50 296 LEU A N 1
ATOM 2399 C CA . LEU A 1 296 ? -4.730 -29.073 13.134 1.00 71.50 296 LEU A CA 1
ATOM 2400 C C . LEU A 1 296 ? -4.936 -30.406 13.885 1.00 71.50 296 LEU A C 1
ATOM 2402 O O . LEU A 1 296 ? -5.978 -30.569 14.526 1.00 71.50 296 LEU A O 1
ATOM 2406 N N . PRO A 1 297 ? -3.969 -31.348 13.887 1.00 72.50 297 PRO A N 1
ATOM 2407 C CA . PRO A 1 297 ? -4.051 -32.562 14.697 1.00 72.50 297 PRO A CA 1
ATOM 2408 C C . PRO A 1 297 ? -4.131 -32.273 16.198 1.00 72.50 297 PRO A C 1
ATOM 2410 O O . PRO A 1 297 ? -4.878 -32.945 16.902 1.00 72.50 297 PRO A O 1
ATOM 2413 N N . VAL A 1 298 ? -3.401 -31.260 16.671 1.00 75.06 298 VAL A N 1
ATOM 2414 C CA . VAL A 1 298 ? -3.335 -30.867 18.086 1.00 75.06 298 VAL A CA 1
ATOM 2415 C C . VAL A 1 298 ? -4.637 -30.199 18.544 1.00 75.06 298 VAL A C 1
ATOM 2417 O O . VAL A 1 298 ? -5.148 -30.497 19.619 1.00 75.06 298 VAL A O 1
ATOM 2420 N N . ILE A 1 299 ? -5.226 -29.336 17.715 1.00 72.50 299 ILE A N 1
ATOM 2421 C CA . ILE A 1 299 ? -6.531 -28.714 17.981 1.00 72.50 299 ILE A CA 1
ATOM 2422 C C . ILE A 1 299 ? -7.638 -29.775 17.970 1.00 72.50 299 ILE A C 1
ATOM 2424 O O . ILE A 1 299 ? -8.505 -29.774 18.839 1.00 72.50 299 ILE A O 1
ATOM 2428 N N . HIS A 1 300 ? -7.592 -30.717 17.026 1.00 73.38 300 HIS A N 1
ATOM 2429 C CA . HIS A 1 300 ? -8.556 -31.814 16.950 1.00 73.38 300 HIS A CA 1
ATOM 2430 C C . HIS A 1 300 ? -8.510 -32.733 18.173 1.00 73.38 300 HIS A C 1
ATOM 2432 O O . HIS A 1 300 ? -9.569 -33.117 18.664 1.00 73.38 300 HIS A O 1
ATOM 2438 N N . THR A 1 301 ? -7.324 -33.059 18.692 1.00 76.12 301 THR A N 1
ATOM 2439 C CA . THR A 1 301 ? -7.210 -33.871 19.911 1.00 76.12 301 THR A CA 1
ATOM 2440 C C . THR A 1 301 ? -7.613 -33.100 21.164 1.00 76.12 301 THR A C 1
ATOM 2442 O O . THR A 1 301 ? -8.250 -33.685 22.036 1.00 76.12 301 THR A O 1
ATOM 2445 N N . MET A 1 302 ? -7.304 -31.801 21.254 1.00 69.69 302 MET A N 1
ATOM 2446 C CA . MET A 1 302 ? -7.690 -30.979 22.408 1.00 69.69 302 MET A CA 1
ATOM 2447 C C . MET A 1 302 ? -9.188 -30.657 22.460 1.00 69.69 302 MET A C 1
ATOM 2449 O O . MET A 1 302 ? -9.759 -30.636 23.546 1.00 69.69 302 MET A O 1
ATOM 2453 N N . LEU A 1 303 ? -9.831 -30.420 21.314 1.00 77.31 303 LEU A N 1
ATOM 2454 C CA . LEU A 1 303 ? -11.248 -30.037 21.241 1.00 77.31 303 LEU A CA 1
ATOM 2455 C C . LEU A 1 303 ? -12.188 -31.199 20.887 1.00 77.31 303 LEU A C 1
ATOM 2457 O O . LEU A 1 303 ? -13.392 -30.986 20.805 1.00 77.31 303 LEU A O 1
ATOM 2461 N N . GLN A 1 304 ? -11.660 -32.411 20.668 1.00 80.81 304 GLN A N 1
ATOM 2462 C CA . GLN A 1 304 ? -12.423 -33.604 20.262 1.00 80.81 304 GLN A CA 1
ATOM 2463 C C . GLN A 1 304 ? -13.363 -33.350 19.073 1.00 80.81 304 GLN A C 1
ATOM 2465 O O . GLN A 1 304 ? -14.519 -33.764 19.063 1.00 80.81 304 GLN A O 1
ATOM 2470 N N . LEU A 1 305 ? -12.856 -32.643 18.063 1.00 75.69 305 LEU A N 1
ATOM 2471 C CA . LEU A 1 305 ? -13.670 -32.205 16.930 1.00 75.69 305 LEU A CA 1
ATOM 2472 C C . LEU A 1 305 ? -14.214 -33.396 16.137 1.00 75.69 305 LEU A C 1
ATOM 2474 O O . LEU A 1 305 ? -13.487 -34.359 15.876 1.00 75.69 305 LEU A O 1
ATOM 2478 N N . SER A 1 306 ? -15.459 -33.297 15.680 1.00 80.06 306 SER A N 1
ATOM 2479 C CA . SER A 1 306 ? -16.055 -34.279 14.772 1.00 80.06 306 SER A CA 1
ATOM 2480 C C . SER A 1 306 ? -15.324 -34.319 13.413 1.00 80.06 306 SER A C 1
ATOM 2482 O O . SER A 1 306 ? -14.617 -33.370 13.047 1.00 80.06 306 SER A O 1
ATOM 2484 N N . PRO A 1 307 ? -15.478 -35.399 12.618 1.00 77.56 307 PRO A N 1
ATOM 2485 C CA . PRO A 1 307 ? -14.857 -35.501 11.293 1.00 77.56 307 PRO A CA 1
ATOM 2486 C C . PRO A 1 307 ? -15.233 -34.341 10.358 1.00 77.56 307 PRO A C 1
ATOM 2488 O O . PRO A 1 307 ? -14.396 -33.868 9.590 1.00 77.56 307 PRO A O 1
ATOM 2491 N N . GLU A 1 308 ? -16.468 -33.845 10.464 1.00 79.75 308 GLU A N 1
ATOM 2492 C CA . GLU A 1 308 ? -16.982 -32.725 9.670 1.00 79.75 308 GLU A CA 1
ATOM 2493 C C . GLU A 1 308 ? -16.334 -31.391 10.069 1.00 79.75 308 GLU A C 1
ATOM 2495 O O . GLU A 1 308 ? -15.912 -30.621 9.207 1.00 79.75 308 GLU A O 1
ATOM 2500 N N . GLU A 1 309 ? -16.183 -31.125 11.368 1.00 76.56 309 GLU A N 1
ATOM 2501 C CA . GLU A 1 309 ? -15.529 -29.910 11.883 1.00 76.56 309 GLU A CA 1
ATOM 2502 C C . GLU A 1 309 ? -14.031 -29.893 11.574 1.00 76.56 309 GLU A C 1
ATOM 2504 O O . GLU A 1 309 ? -13.475 -28.859 11.197 1.00 76.56 309 GLU A O 1
ATOM 2509 N N . LYS A 1 310 ? -13.380 -31.056 11.655 1.00 76.94 310 LYS A N 1
ATOM 2510 C CA . LYS A 1 310 ? -11.981 -31.225 11.255 1.00 76.94 310 LYS A CA 1
ATOM 2511 C C . LYS A 1 310 ? -11.781 -30.933 9.767 1.00 76.94 310 LYS A C 1
ATOM 2513 O O . LYS A 1 310 ? -10.814 -30.264 9.409 1.00 76.94 310 LYS A O 1
ATOM 2518 N N . SER A 1 311 ? -12.692 -31.402 8.910 1.00 77.88 311 SER A N 1
ATOM 2519 C CA . SER A 1 311 ? -12.642 -31.137 7.467 1.00 77.88 311 SER A CA 1
ATOM 2520 C C . SER A 1 311 ? -12.837 -29.652 7.152 1.00 77.88 311 SER A C 1
ATOM 2522 O O . SER A 1 311 ? -12.121 -29.109 6.313 1.00 77.88 311 SER A O 1
ATOM 2524 N N . LYS A 1 312 ? -13.750 -28.971 7.857 1.00 78.00 312 LYS A N 1
ATOM 2525 C CA . LYS A 1 312 ? -13.965 -27.520 7.714 1.00 78.00 312 LYS A CA 1
ATOM 2526 C C . LYS A 1 312 ? -12.732 -26.714 8.129 1.00 78.00 312 LYS A C 1
ATOM 2528 O O . LYS A 1 312 ? -12.310 -25.825 7.400 1.00 78.00 312 LYS A O 1
ATOM 2533 N N . LEU A 1 313 ? -12.104 -27.053 9.256 1.00 71.75 313 LEU A N 1
ATOM 2534 C CA . LEU A 1 313 ? -10.873 -26.388 9.701 1.00 71.75 313 LEU A CA 1
ATOM 2535 C C . LEU A 1 313 ? -9.682 -26.660 8.774 1.00 71.75 313 LEU A C 1
ATOM 2537 O O . LEU A 1 313 ? -8.849 -25.776 8.587 1.00 71.75 313 LEU A O 1
ATOM 2541 N N . ALA A 1 314 ? -9.609 -27.847 8.165 1.00 74.44 314 ALA A N 1
ATOM 2542 C CA . ALA A 1 314 ? -8.601 -28.161 7.155 1.00 74.44 314 ALA A CA 1
ATOM 2543 C C . ALA A 1 314 ? -8.768 -27.314 5.881 1.00 74.44 314 ALA A C 1
ATOM 2545 O O . ALA A 1 314 ? -7.772 -26.796 5.379 1.00 74.44 314 ALA A O 1
ATOM 2546 N N . ALA A 1 315 ? -10.005 -27.109 5.411 1.00 73.44 315 ALA A N 1
ATOM 2547 C CA . ALA A 1 315 ? -10.304 -26.242 4.266 1.00 73.44 315 ALA A CA 1
ATOM 2548 C C . ALA A 1 315 ? -9.936 -24.771 4.546 1.00 73.44 315 ALA A C 1
ATOM 2550 O O . ALA A 1 315 ? -9.237 -24.134 3.757 1.00 73.44 315 ALA A O 1
ATOM 2551 N N . ILE A 1 316 ? -10.282 -24.270 5.739 1.00 70.69 316 ILE A N 1
ATOM 2552 C CA . ILE A 1 316 ? -9.916 -22.916 6.188 1.00 70.69 316 ILE A CA 1
ATOM 2553 C C . ILE A 1 316 ? -8.386 -22.760 6.291 1.00 70.69 316 ILE A C 1
ATOM 2555 O O . ILE A 1 316 ? -7.829 -21.738 5.891 1.00 70.69 316 ILE A O 1
ATOM 2559 N N . ALA A 1 317 ? -7.671 -23.778 6.782 1.00 66.75 317 ALA A N 1
ATOM 2560 C CA . ALA A 1 317 ? -6.209 -23.760 6.876 1.00 66.75 317 ALA A CA 1
ATOM 2561 C C . ALA A 1 317 ? -5.500 -23.799 5.507 1.00 66.75 317 ALA A C 1
ATOM 2563 O O . ALA A 1 317 ? -4.381 -23.291 5.397 1.00 66.75 317 ALA A O 1
ATOM 2564 N N . GLN A 1 318 ? -6.140 -24.373 4.481 1.00 66.44 318 GLN A N 1
ATOM 2565 C CA . GLN A 1 318 ? -5.659 -24.401 3.093 1.00 66.44 318 GLN A CA 1
ATOM 2566 C C . GLN A 1 318 ? -5.987 -23.120 2.305 1.00 66.44 318 GLN A C 1
ATOM 2568 O O . GLN A 1 318 ? -5.443 -22.928 1.220 1.00 66.44 318 GLN A O 1
ATOM 2573 N N . GLY A 1 319 ? -6.777 -22.202 2.875 1.00 62.47 319 GLY A N 1
ATOM 2574 C CA . GLY A 1 319 ? -7.053 -20.888 2.289 1.00 62.47 319 GLY A CA 1
ATOM 2575 C C . GLY A 1 319 ? -8.264 -20.835 1.354 1.00 62.47 319 GLY A C 1
ATOM 2576 O O . GLY A 1 319 ? -8.432 -19.835 0.660 1.00 62.47 319 GLY A O 1
ATOM 2577 N N . GLU A 1 320 ? -9.118 -21.862 1.344 1.00 51.97 320 GLU A N 1
ATOM 2578 C CA . GLU A 1 320 ? -10.432 -21.794 0.698 1.00 51.97 320 GLU A CA 1
ATOM 2579 C C . GLU A 1 320 ? -11.424 -21.133 1.667 1.00 51.97 320 GLU A C 1
ATOM 2581 O O . GLU A 1 320 ? -11.982 -21.782 2.550 1.00 51.97 320 GLU A O 1
ATOM 2586 N N . GLU A 1 321 ? -11.604 -19.814 1.554 1.00 50.78 321 GLU A N 1
ATOM 2587 C CA . GLU A 1 321 ? -12.611 -19.077 2.325 1.00 50.78 321 GLU A CA 1
ATOM 2588 C C . GLU A 1 321 ? -13.834 -18.771 1.439 1.00 50.78 321 GLU A C 1
ATOM 2590 O O . GLU A 1 321 ? -13.772 -17.940 0.531 1.00 50.78 321 GLU A O 1
ATOM 2595 N N . GLU A 1 322 ? -14.963 -19.430 1.722 1.00 43.50 322 GLU A N 1
ATOM 2596 C CA . GLU A 1 322 ? -16.296 -18.901 1.425 1.00 43.50 322 GLU A CA 1
ATOM 2597 C C . GLU A 1 322 ? -16.737 -17.981 2.573 1.00 43.50 322 GLU A C 1
ATOM 2599 O O . GLU A 1 322 ? -16.717 -18.374 3.737 1.00 43.50 322 GLU A O 1
ATOM 2604 N N . GLY A 1 323 ? -17.238 -16.793 2.225 1.00 39.31 323 GLY A N 1
ATOM 2605 C CA . GLY A 1 323 ? -18.218 -16.077 3.044 1.00 39.31 323 GLY A CA 1
ATOM 2606 C C . GLY A 1 323 ? -17.669 -15.136 4.119 1.00 39.31 323 GLY A C 1
ATOM 2607 O O . GLY A 1 323 ? -17.313 -15.531 5.221 1.00 39.31 323 GLY A O 1
ATOM 2608 N N . ALA A 1 324 ? -17.736 -13.843 3.798 1.00 45.75 324 ALA A N 1
ATOM 2609 C CA . ALA A 1 324 ? -17.655 -12.691 4.688 1.00 45.75 324 ALA A CA 1
ATOM 2610 C C . ALA A 1 324 ? -18.106 -12.943 6.144 1.00 45.75 324 ALA A C 1
ATOM 2612 O O . ALA A 1 324 ? -19.279 -13.219 6.389 1.00 45.75 324 ALA A O 1
ATOM 2613 N N . GLY A 1 325 ? -17.211 -12.702 7.111 1.00 44.41 325 GLY A N 1
ATOM 2614 C CA . GLY A 1 325 ? -17.647 -12.421 8.481 1.00 44.41 325 GLY A CA 1
ATOM 2615 C C . GLY A 1 325 ? -16.774 -12.870 9.649 1.00 44.41 325 GLY A C 1
ATOM 2616 O O . GLY A 1 325 ? -17.352 -13.201 10.670 1.00 44.41 325 GLY A O 1
ATOM 2617 N N . SER A 1 326 ? -15.436 -12.879 9.585 1.00 41.56 326 SER A N 1
ATOM 2618 C CA . SER A 1 326 ? -14.620 -12.881 10.821 1.00 41.56 326 SER A CA 1
ATOM 2619 C C . SER A 1 326 ? -13.144 -12.541 10.573 1.00 41.56 326 SER A C 1
ATOM 2621 O O . SER A 1 326 ? -12.256 -13.385 10.660 1.00 41.56 326 SER A O 1
ATOM 2623 N N . ARG A 1 327 ? -12.832 -11.277 10.261 1.00 48.66 327 ARG A N 1
ATOM 2624 C CA . ARG A 1 327 ? -11.435 -10.797 10.224 1.00 48.66 327 ARG A CA 1
ATOM 2625 C C . ARG A 1 327 ? -11.068 -10.193 11.573 1.00 48.66 327 ARG A C 1
ATOM 2627 O O . ARG A 1 327 ? -11.063 -8.976 11.717 1.00 48.66 327 ARG A O 1
ATOM 2634 N N . GLY A 1 328 ? -10.797 -11.031 12.571 1.00 46.22 328 GLY A N 1
ATOM 2635 C CA . GLY A 1 328 ? -10.510 -10.501 13.905 1.00 46.22 328 GLY A CA 1
ATOM 2636 C C . GLY A 1 328 ? -10.032 -11.484 14.964 1.00 46.22 328 GLY A C 1
ATOM 2637 O O . GLY A 1 328 ? -10.366 -11.290 16.122 1.00 46.22 328 GLY A O 1
ATOM 2638 N N . SER A 1 329 ? -9.277 -12.531 14.626 1.00 50.78 329 SER A N 1
ATOM 2639 C CA . SER A 1 329 ? -8.499 -13.247 15.651 1.00 50.78 329 SER A CA 1
ATOM 2640 C C . SER A 1 329 ? -7.380 -14.072 15.019 1.00 50.78 329 SER A C 1
ATOM 2642 O O . SER A 1 329 ? -7.462 -15.284 14.854 1.00 50.78 329 SER A O 1
ATOM 2644 N N . GLY A 1 330 ? -6.339 -13.380 14.560 1.00 50.75 330 GLY A N 1
ATOM 2645 C CA . GLY A 1 330 ? -5.107 -14.015 14.106 1.00 50.75 330 GLY A CA 1
ATOM 2646 C C . GLY A 1 330 ? -4.116 -14.152 15.261 1.00 50.75 330 GLY A C 1
ATOM 2647 O O . GLY A 1 330 ? -3.960 -13.235 16.065 1.00 50.75 330 GLY A O 1
ATOM 2648 N N . TRP A 1 331 ? -3.394 -15.272 15.286 1.00 51.03 331 TRP A N 1
ATOM 2649 C CA . TRP A 1 331 ? -2.311 -15.652 16.208 1.00 51.03 331 TRP A CA 1
ATOM 2650 C C . TRP A 1 331 ? -1.242 -14.569 16.479 1.00 51.03 331 TRP A C 1
ATOM 2652 O O . TRP A 1 331 ? -0.489 -14.656 17.448 1.00 51.03 331 TRP A O 1
ATOM 2662 N N . THR A 1 332 ? -1.201 -13.511 15.670 1.00 48.69 332 THR A N 1
ATOM 2663 C CA . THR A 1 332 ? -0.323 -12.345 15.813 1.00 48.69 332 THR A CA 1
ATOM 2664 C C . THR A 1 332 ? -0.489 -11.595 17.136 1.00 48.69 332 THR A C 1
ATOM 2666 O O . THR A 1 332 ? 0.465 -10.964 17.577 1.00 48.69 332 THR A O 1
ATOM 2669 N N . SER A 1 333 ? -1.638 -11.698 17.816 1.00 48.88 333 SER A N 1
ATOM 2670 C CA . SER A 1 333 ? -1.819 -11.059 19.131 1.00 48.88 333 SER A CA 1
ATOM 2671 C C . SER A 1 333 ? -1.051 -11.751 20.270 1.00 48.88 333 SER A C 1
ATOM 2673 O O . SER A 1 333 ? -0.807 -11.118 21.295 1.00 48.88 333 SER A O 1
ATOM 2675 N N . TYR A 1 334 ? -0.648 -13.018 20.115 1.00 50.81 334 TYR A N 1
ATOM 2676 C CA . TYR A 1 334 ? 0.035 -13.781 21.173 1.00 50.81 334 TYR A CA 1
ATOM 2677 C C . TYR A 1 334 ? 1.573 -13.725 21.079 1.00 50.81 334 TYR A C 1
ATOM 2679 O O . TYR A 1 334 ? 2.264 -13.964 22.072 1.00 50.81 334 TYR A O 1
ATOM 2687 N N . LEU A 1 335 ? 2.124 -13.337 19.922 1.00 50.31 335 LEU A N 1
ATOM 2688 C CA . LEU A 1 335 ? 3.574 -13.276 19.674 1.00 50.31 335 LEU A CA 1
ATOM 2689 C C . LEU A 1 335 ? 4.284 -12.083 20.340 1.00 50.31 335 LEU A C 1
ATOM 2691 O O . LEU A 1 335 ? 5.504 -12.108 20.495 1.00 50.31 335 LEU A O 1
ATOM 2695 N N . HIS A 1 336 ? 3.549 -11.071 20.813 1.00 48.84 336 HIS A N 1
ATOM 2696 C CA . HIS A 1 336 ? 4.129 -9.926 21.534 1.00 48.84 336 HIS A CA 1
ATOM 2697 C C . HIS A 1 336 ? 4.714 -10.281 22.914 1.00 48.84 336 HIS A C 1
ATOM 2699 O O . HIS A 1 336 ? 5.377 -9.451 23.528 1.00 48.84 336 HIS A O 1
ATOM 2705 N N . SER A 1 337 ? 4.512 -11.511 23.395 1.00 52.88 337 SER A N 1
ATOM 2706 C CA . SER A 1 337 ? 5.081 -11.995 24.658 1.00 52.88 337 SER A CA 1
ATOM 2707 C C . SER A 1 337 ? 6.484 -12.610 24.525 1.00 52.88 337 SER A C 1
ATOM 2709 O O . SER A 1 337 ? 7.109 -12.897 25.543 1.00 52.88 337 SER A O 1
ATOM 2711 N N . TRP A 1 338 ? 6.995 -12.827 23.303 1.00 47.22 338 TRP A N 1
ATOM 2712 C CA . TRP A 1 338 ? 8.264 -13.545 23.073 1.00 47.22 338 TRP A CA 1
ATOM 2713 C C . TRP A 1 338 ? 9.442 -12.643 22.676 1.00 47.22 338 TRP A C 1
ATOM 2715 O O . TRP A 1 338 ? 10.592 -13.065 22.791 1.00 47.22 338 TRP A O 1
ATOM 2725 N N . SER A 1 339 ? 9.213 -11.388 22.275 1.00 49.00 339 SER A N 1
ATOM 2726 C CA . SER A 1 339 ? 10.307 -10.433 22.055 1.00 49.00 339 SER A CA 1
ATOM 2727 C C . SER A 1 339 ? 10.686 -9.748 23.368 1.00 49.00 339 SER A C 1
ATOM 2729 O O . SER A 1 339 ? 10.332 -8.596 23.622 1.00 49.00 339 SER A O 1
ATOM 2731 N N . GLY A 1 340 ? 11.405 -10.476 24.221 1.00 49.94 340 GLY A N 1
ATOM 2732 C CA . GLY A 1 340 ? 12.133 -9.894 25.342 1.00 49.94 340 GLY A CA 1
ATOM 2733 C C . GLY A 1 340 ? 13.260 -8.994 24.835 1.00 49.94 340 GLY A C 1
ATOM 2734 O O . GLY A 1 340 ? 14.406 -9.420 24.773 1.00 49.94 340 GLY A O 1
ATOM 2735 N N . ILE A 1 341 ? 12.930 -7.758 24.465 1.00 45.31 341 ILE A N 1
ATOM 2736 C CA . ILE A 1 341 ? 13.880 -6.659 24.283 1.00 45.31 341 ILE A CA 1
ATOM 2737 C C . ILE A 1 341 ? 13.385 -5.522 25.176 1.00 45.31 341 ILE A C 1
ATOM 2739 O O . ILE A 1 341 ? 12.371 -4.883 24.894 1.00 45.31 341 ILE A O 1
ATOM 2743 N N . ARG A 1 342 ? 14.074 -5.366 26.308 1.00 39.84 342 ARG A N 1
ATOM 2744 C CA . ARG A 1 342 ? 14.152 -4.111 27.055 1.00 39.84 342 ARG A CA 1
ATOM 2745 C C . ARG A 1 342 ? 15.302 -3.290 26.506 1.00 39.84 342 ARG A C 1
ATOM 2747 O O . ARG A 1 342 ? 16.318 -3.924 26.138 1.00 39.84 342 ARG A O 1
#

InterPro domains:
  IPR000237 GRIP domain [PF01465] (291-313)
  IPR000237 GRIP domain [SM00755] (279-316)
  IPR032023 GCC2, Rab binding domain [PF16704] (215-279)
  IPR051841 Microtubule and Golgi organization protein [PTHR18902] (2-212)

Sequence (342 aa):
LTAERHRLQEQLRSVLEQQQRTSSSLQQRINSLQQERDTAKAELVATTGEFESYKVRVHNVLKQQKSKTTAQSEGDSGKLEREQLSSQVEQLRSKLAETQQSLQSSAAELQQLQTEHDTLLERHNKILQETISKEAELRERLLSVQSENVALRSDLSQTQVDLSSQVEAQRQTYREQLRKLQDDHRATVETLQGQLTRVEEQLFNLQSQNSKHAEPFVWTVEPTKEELSQKLTTATRSMEHMNSLLHETEATNAVLMEQITLLKSEVRRLERNQEREKSVANLEYLKNVLERQALLPVIHTMLQLSPEEKSKLAAIAQGEEEGAGSRGSGWTSYLHSWSGIR

Solvent-accessible surface area (backbone atoms only — not comparable to full-atom values): 19185 Å² total; per-residue (Å²): 108,72,68,56,52,51,52,52,51,52,51,52,49,52,51,50,55,51,50,52,52,52,52,52,50,53,52,52,50,52,53,49,53,52,50,54,54,49,52,52,50,52,52,50,52,50,54,50,52,52,49,55,52,45,53,54,49,50,53,52,48,52,57,50,43,74,73,49,78,88,72,84,88,86,82,60,73,68,52,57,52,49,51,52,52,49,53,51,51,51,52,51,50,52,53,52,51,51,51,51,50,51,50,52,51,53,51,51,51,50,53,49,53,51,51,53,50,54,54,48,52,53,52,49,51,50,53,50,52,54,48,53,50,51,51,52,53,52,52,53,51,50,51,52,54,51,52,50,50,51,51,52,51,49,52,51,52,47,54,50,51,52,52,51,50,50,53,50,51,53,53,50,54,53,50,51,52,53,48,50,54,50,52,52,50,49,53,51,49,55,50,52,50,54,51,48,52,52,50,52,51,50,51,51,52,46,52,65,56,46,77,73,62,84,85,82,93,78,84,81,78,78,81,50,72,67,58,54,50,49,52,49,54,53,50,51,53,51,48,53,52,51,52,52,52,47,53,52,53,51,52,52,50,52,53,51,53,52,50,52,53,51,52,55,53,49,52,59,50,50,52,55,49,51,52,47,54,54,48,50,54,50,50,51,52,51,47,48,47,58,66,42,58,60,41,47,65,56,51,38,68,75,67,67,53,52,76,68,57,48,51,52,52,52,39,52,61,71,66,61,77,82,77,92,85,80,94,81,84,64,76,74,77,66,57,75,78,71,69,86,73,132

Organism: Lates calcarifer (NCBI:txid8187)

Secondary structure (DSSP, 8-state):
-HHHHHHHHHHHHHHHHHHHHHHHHHHHHHHHHHHHHHHHHHHHHHHHHHHHHHHHHHHHHHHHHHHHTTS---SSHHHHHHHHHHHHHHHHHHHHHHHHHHHHHHHHHHHHHHHHHHHHHHHHHHHHHHHHHHHHHHHHHHHHHHHHHHHHHHHHHHHHHHHHHHHHHHHHHHHHHHHHHHHHHHHHHHHHHHHHHHHHHHHHHHHHHTTS------PPPPPPHHHHHHHHHHHHHHHHHHHHHHHHHHHHHHHHHHHHHHHHHHHHHHHHHHHHHHHHHHHHHHHHIIIIITHHHHHHHHHT--HHHHHHHHHHHHT---SS------GGGTGGGT----

Foldseek 3Di:
DVVVVVVVVVVVVVVVVVVVVVVVVVVVVVVVVVVVVVVVVVVVVVVVVVVVVVVVVVVVVVVVCVVVVPDDDDDPPVVVVVVVVVVVVVVVVVVVVVVVVVVVVVVVVVVVVVVVVVVVVVVVVVVVVVVVVVVVVVVVVVVVVVVVVVVVVVVVVVVVVVVVVVVVVVVVVVVVVVVVVVVVVVVVVVVVVVVVVVVVVVVVVVVVVCVPDDDDDDDDDDDDPVVVVVVVVVVVVVVVVVVVVVVVVVVVVVVVVVVVVVVVVVVVVVVVVVVVVVVVVVVVVVCLCVVQVVCLVVCCVVVVDDPVVSVVSVCVSVPPDDDDDDPPDDPVVVCVVPPPDD